Protein AF-A0A0M8MRR7-F1 (afdb_monomer_lite)

Organism: NCBI:txid77020

Radius of gyration: 22.37 Å; chains: 1; bounding box: 56×45×66 Å

Secondary structure (DSSP, 8-state):
-HHHHHHHHHHHHHHHHHHHT--S---SS--GGG--PPPPP---HHHHH-SSPPPPPPTTS--TTHHHHHHHHHHHHHHHHHHHHHHHHHHHT-S--PPPHHHHHHHHHHHHHHHHH-GGGTSPPSSGGGHHHHHHHHHHHHHHHHHHHHHHHGGGTTSHHHHHHHHHHHHHHHHHHHHHHTT-SGGGG-HHHHHHHHHHHHHHHHHHHHS---HHHHHHHHHHHHHHHHHHHHHHHHS---THHHHHHHHHHHHHHHHHHHHHSTT-TTSSTT-S---

pLDDT: mean 84.92, std 13.53, range [32.66, 96.69]

Foldseek 3Di:
DLVLLVVQLVVLVVLLVVLLPPPDDDPDDQDCVVDDRDHRAADAPVLSVDPVRDHGDDLLDDHPCLLSVLSSQLSVLSSVVRVVQHVVCVVVVHRDDQDDPVVLVVSLVSLVVSVVPRNLQPDQDPDPVCRLVSLVSNLCSLLSSLVVNLVNLVVPCVDPVSLVSNLVSLLVLLVSLVVSVVRDPVLLADPVNLVSLLSSLVSLLVCCVVPPDPPVVVVVSVVSSVSSLVSNVVSVVVYVDDCPSSVVSVVSVVVSVVVVVVVPDPPPVPDPVPDDDDD

Sequence (279 aa):
MIRRELAKRIWWALILYEWRDITTTIPSVALLDYFNTPMPGNYNDADLLSVPFPAPHPRDVVTDMSYMLSFIDLTLVYREQAEIIYRLEVKTGKNSVTLPPETIDLLDTKYRTVLENAPILSHSPVRPDLEEIVEVERWAFQVGAFNKMFQLHRNSLSNQNSRRLCVQMARKTLSLQKSIREKSDLPDLLIMSVLQTFMSTVVLCLNLLYLPPPAYERSVMRSEILDGLQAMYDASRKSNIDPRGIRIVEVLLEEEQAQWDLISQPGNGQHLQGKGLSS

Structure (mmCIF, N/CA/C/O backbone):
data_AF-A0A0M8MRR7-F1
#
_entry.id   AF-A0A0M8MRR7-F1
#
loop_
_atom_site.group_PDB
_atom_site.id
_atom_site.type_symbol
_atom_site.label_atom_id
_atom_site.label_alt_id
_atom_site.label_comp_id
_atom_site.label_asym_id
_atom_site.label_entity_id
_atom_site.label_seq_id
_atom_site.pdbx_PDB_ins_code
_atom_site.Cartn_x
_atom_site.Cartn_y
_atom_site.Cartn_z
_atom_site.occupancy
_atom_site.B_iso_or_equiv
_atom_site.auth_seq_id
_atom_site.auth_comp_id
_atom_site.auth_asym_id
_atom_site.auth_atom_id
_atom_site.pdbx_PDB_model_num
ATOM 1 N N . MET A 1 1 ? 23.703 0.414 -25.726 1.00 79.12 1 MET A N 1
ATOM 2 C CA . MET A 1 1 ? 22.385 0.881 -25.240 1.00 79.12 1 MET A CA 1
ATOM 3 C C . MET A 1 1 ? 21.905 0.074 -24.038 1.00 79.12 1 MET A C 1
ATOM 5 O O . MET A 1 1 ? 21.623 0.689 -23.022 1.00 79.12 1 MET A O 1
ATOM 9 N N . ILE A 1 2 ? 21.970 -1.262 -24.078 1.00 89.31 2 ILE A N 1
ATOM 10 C CA . ILE A 1 2 ? 21.643 -2.171 -22.955 1.00 89.31 2 ILE A CA 1
ATOM 11 C C . ILE A 1 2 ? 22.235 -1.732 -21.608 1.00 89.31 2 ILE A C 1
ATOM 13 O O . ILE A 1 2 ? 21.498 -1.518 -20.654 1.00 89.31 2 ILE A O 1
ATOM 17 N N . ARG A 1 3 ? 23.560 -1.515 -21.535 1.00 90.12 3 ARG A N 1
ATOM 18 C CA . ARG A 1 3 ? 24.233 -1.073 -20.296 1.00 90.12 3 ARG A CA 1
ATOM 19 C C . ARG A 1 3 ? 23.623 0.200 -19.700 1.00 90.12 3 ARG A C 1
ATOM 21 O O . ARG A 1 3 ? 23.573 0.336 -18.486 1.00 90.12 3 ARG A O 1
ATOM 28 N N . ARG A 1 4 ? 23.159 1.123 -20.549 1.00 91.25 4 ARG A N 1
ATOM 29 C CA . ARG A 1 4 ? 22.540 2.378 -20.113 1.00 91.25 4 ARG A CA 1
ATOM 30 C C . ARG A 1 4 ? 21.148 2.132 -19.535 1.00 91.25 4 ARG A C 1
ATOM 32 O O . ARG A 1 4 ? 20.853 2.681 -18.484 1.00 91.25 4 ARG A O 1
ATOM 39 N N . GLU A 1 5 ? 20.319 1.312 -20.180 1.00 93.31 5 GLU A N 1
ATOM 40 C CA . GLU A 1 5 ? 18.999 0.961 -19.633 1.00 93.31 5 GLU A CA 1
ATOM 41 C C . GLU A 1 5 ? 19.115 0.157 -18.335 1.00 93.31 5 GLU A C 1
ATOM 43 O O . GLU A 1 5 ? 18.424 0.471 -17.371 1.00 93.31 5 GLU A O 1
ATOM 48 N N . LEU A 1 6 ? 20.052 -0.792 -18.250 1.00 91.81 6 LEU A N 1
ATOM 49 C CA . LEU A 1 6 ? 20.330 -1.512 -17.004 1.00 91.81 6 LEU A CA 1
ATOM 50 C C . LEU A 1 6 ? 20.769 -0.564 -15.882 1.00 91.81 6 LEU A C 1
ATOM 52 O O . LEU A 1 6 ? 20.257 -0.660 -14.771 1.00 91.81 6 LEU A O 1
ATOM 56 N N . ALA A 1 7 ? 21.655 0.394 -16.174 1.00 93.06 7 ALA A N 1
ATOM 57 C CA . ALA A 1 7 ? 22.073 1.392 -15.193 1.00 93.06 7 ALA A CA 1
ATOM 58 C C . ALA A 1 7 ? 20.892 2.234 -14.679 1.00 93.06 7 ALA A C 1
ATOM 60 O O . ALA A 1 7 ? 20.805 2.478 -13.479 1.00 93.06 7 ALA A O 1
ATOM 61 N N . LYS A 1 8 ? 19.949 2.623 -15.552 1.00 94.12 8 LYS A N 1
ATOM 62 C CA . LYS A 1 8 ? 18.719 3.312 -15.126 1.00 94.12 8 LYS A CA 1
ATOM 63 C C . LYS A 1 8 ? 17.859 2.424 -14.228 1.00 94.12 8 LYS A C 1
ATOM 65 O O . LYS A 1 8 ? 17.414 2.896 -13.190 1.00 94.12 8 LYS A O 1
ATOM 70 N N . ARG A 1 9 ? 17.627 1.158 -14.605 1.00 94.06 9 ARG A N 1
ATOM 71 C CA . ARG A 1 9 ? 16.821 0.212 -13.808 1.00 94.06 9 ARG A CA 1
ATOM 72 C C . ARG A 1 9 ? 17.411 0.023 -12.408 1.00 94.06 9 ARG A C 1
ATOM 74 O O . ARG A 1 9 ? 16.684 0.120 -11.429 1.00 94.06 9 ARG A O 1
ATOM 81 N N . ILE A 1 10 ? 18.729 -0.168 -12.314 1.00 92.38 10 ILE A N 1
ATOM 82 C CA . ILE A 1 10 ? 19.441 -0.300 -11.033 1.00 92.38 10 ILE A CA 1
ATOM 83 C C . ILE A 1 10 ? 19.318 0.985 -10.213 1.00 92.38 10 ILE A C 1
ATOM 85 O O . ILE A 1 10 ? 18.957 0.928 -9.041 1.00 92.38 10 ILE A O 1
ATOM 89 N N . TRP A 1 11 ? 19.577 2.143 -10.827 1.00 91.12 11 TRP A N 1
ATOM 90 C CA . TRP A 1 11 ? 19.469 3.433 -10.149 1.00 91.12 11 TRP A CA 1
ATOM 91 C C . TRP A 1 11 ? 18.074 3.646 -9.561 1.00 91.12 11 TRP A C 1
ATOM 93 O O . TRP A 1 11 ? 17.933 3.923 -8.374 1.00 91.12 11 TRP A O 1
ATOM 103 N N . TRP A 1 12 ? 17.033 3.454 -10.370 1.00 91.25 12 TRP A N 1
ATOM 104 C CA . TRP A 1 12 ? 15.664 3.634 -9.909 1.00 91.25 12 TRP A CA 1
ATOM 105 C C . TRP A 1 12 ? 15.244 2.582 -8.884 1.00 91.25 12 TRP A C 1
ATOM 107 O O . TRP A 1 12 ? 14.519 2.933 -7.965 1.00 91.25 12 TRP A O 1
ATOM 117 N N . ALA A 1 13 ? 15.739 1.344 -8.950 1.00 90.75 13 ALA A N 1
ATOM 118 C CA . ALA A 1 13 ? 15.497 0.353 -7.900 1.00 90.75 13 ALA A CA 1
ATOM 119 C C . ALA A 1 13 ? 16.051 0.794 -6.530 1.00 90.75 13 ALA A C 1
ATOM 121 O O . ALA A 1 13 ? 15.384 0.605 -5.513 1.00 90.75 13 ALA A O 1
ATOM 122 N N . LEU A 1 14 ? 17.227 1.433 -6.499 1.00 87.94 14 LEU A N 1
ATOM 123 C CA . LEU A 1 14 ? 17.792 2.002 -5.268 1.00 87.94 14 LEU A CA 1
ATOM 124 C C . LEU A 1 14 ? 16.937 3.161 -4.743 1.00 87.94 14 LEU A C 1
ATOM 126 O O . LEU A 1 14 ? 16.603 3.190 -3.561 1.00 87.94 14 LEU A O 1
ATOM 130 N N . ILE A 1 15 ? 16.515 4.061 -5.635 1.00 85.06 15 ILE A N 1
ATOM 131 C CA . ILE A 1 15 ? 15.622 5.177 -5.292 1.00 85.06 15 ILE A CA 1
ATOM 132 C C . ILE A 1 15 ? 14.279 4.672 -4.746 1.00 85.06 15 ILE A C 1
ATOM 134 O O . ILE A 1 15 ? 13.786 5.195 -3.751 1.00 85.06 15 ILE A O 1
ATOM 138 N N . LEU A 1 16 ? 13.698 3.633 -5.356 1.00 86.81 16 LEU A N 1
ATOM 139 C CA . LEU A 1 16 ? 12.465 2.995 -4.884 1.00 86.81 16 LEU A CA 1
ATOM 140 C C . LEU A 1 16 ? 12.598 2.483 -3.452 1.00 86.81 16 LEU A C 1
ATOM 142 O O . LEU A 1 16 ? 11.690 2.679 -2.644 1.00 86.81 16 LEU A O 1
ATOM 146 N N . TYR A 1 17 ? 13.706 1.805 -3.158 1.00 83.56 17 TYR A N 1
ATOM 147 C CA . TYR A 1 17 ? 13.972 1.266 -1.831 1.00 83.56 17 TYR A CA 1
ATOM 148 C C . TYR A 1 17 ? 14.095 2.389 -0.801 1.00 83.56 17 TYR A C 1
ATOM 150 O O . TYR A 1 17 ? 13.421 2.369 0.224 1.00 83.56 17 TYR A O 1
ATOM 158 N N . GLU A 1 18 ? 14.886 3.411 -1.110 1.00 80.69 18 GLU A N 1
ATOM 159 C CA . GLU A 1 18 ? 15.132 4.507 -0.185 1.00 80.69 18 GLU A CA 1
ATOM 160 C C . GLU A 1 18 ? 13.897 5.380 0.058 1.00 80.69 18 GLU A C 1
ATOM 162 O O . GLU A 1 18 ? 13.558 5.685 1.200 1.00 80.69 18 GLU A O 1
ATOM 167 N N . TRP A 1 19 ? 13.185 5.771 -1.001 1.00 81.56 19 TRP A N 1
ATOM 168 C CA . TRP A 1 19 ? 12.067 6.709 -0.881 1.00 81.56 19 TRP A CA 1
ATOM 169 C C . TRP A 1 19 ? 10.800 6.085 -0.294 1.00 81.56 19 TRP A C 1
ATOM 171 O O . TRP A 1 19 ? 9.955 6.798 0.254 1.00 81.56 19 TRP A O 1
ATOM 181 N N . ARG A 1 20 ? 10.665 4.756 -0.351 1.00 73.44 20 ARG A N 1
ATOM 182 C CA . ARG A 1 20 ? 9.574 4.023 0.308 1.00 73.44 20 ARG A CA 1
ATOM 183 C C . ARG A 1 20 ? 9.574 4.245 1.822 1.00 73.44 20 ARG A C 1
ATOM 185 O O . ARG A 1 20 ? 8.508 4.508 2.398 1.00 73.44 20 ARG A O 1
ATOM 192 N N . ASP A 1 21 ? 10.758 4.207 2.424 1.00 70.31 21 ASP A N 1
ATOM 193 C CA . ASP A 1 21 ? 10.956 4.201 3.875 1.00 70.31 21 ASP A CA 1
ATOM 194 C C . ASP A 1 21 ? 11.249 5.592 4.457 1.00 70.31 21 ASP A C 1
ATOM 196 O O . ASP A 1 21 ? 11.596 5.721 5.629 1.00 70.31 21 ASP A O 1
ATOM 200 N N . ILE A 1 22 ? 11.054 6.666 3.682 1.00 70.81 22 ILE A N 1
ATOM 201 C CA . ILE A 1 22 ? 11.204 8.025 4.209 1.00 70.81 22 ILE A CA 1
ATOM 202 C C . ILE A 1 22 ? 10.125 8.295 5.271 1.00 70.81 22 ILE A C 1
ATOM 204 O O . ILE A 1 22 ? 8.933 8.400 4.961 1.00 70.81 22 ILE A O 1
ATOM 208 N N . THR A 1 23 ? 10.565 8.444 6.525 1.00 58.78 23 THR A N 1
ATOM 209 C CA . THR A 1 23 ? 9.740 8.792 7.702 1.00 58.78 23 THR A CA 1
ATOM 210 C C . THR A 1 23 ? 10.089 10.150 8.336 1.00 58.78 23 THR A C 1
ATOM 212 O O . THR A 1 23 ? 9.557 10.449 9.395 1.00 58.78 23 THR A O 1
ATOM 215 N N . THR A 1 24 ? 10.928 10.944 7.657 1.00 55.16 24 THR A N 1
ATOM 216 C CA . THR A 1 24 ? 11.492 12.282 7.975 1.00 55.16 24 THR A CA 1
ATOM 217 C C . THR A 1 24 ? 12.744 12.401 8.862 1.00 55.16 24 THR A C 1
ATOM 219 O O . THR A 1 24 ? 13.060 11.568 9.706 1.00 55.16 24 THR A O 1
ATOM 222 N N . THR A 1 25 ? 13.452 13.510 8.584 1.00 52.22 25 THR A N 1
ATOM 223 C CA . THR A 1 25 ? 14.695 14.096 9.131 1.00 52.22 25 THR A CA 1
ATOM 224 C C . THR A 1 25 ? 16.066 13.470 8.825 1.00 52.22 25 THR A C 1
ATOM 226 O O . THR A 1 25 ? 16.866 13.334 9.741 1.00 52.22 25 THR A O 1
ATOM 229 N N . ILE A 1 26 ? 16.425 13.226 7.550 1.00 56.81 26 ILE A N 1
ATOM 230 C CA . ILE A 1 26 ? 17.830 13.370 7.078 1.00 56.81 26 ILE A CA 1
ATOM 231 C C . ILE A 1 26 ? 17.860 13.946 5.638 1.00 56.81 26 ILE A C 1
ATOM 233 O O . ILE A 1 26 ? 17.099 13.485 4.788 1.00 56.81 26 ILE A O 1
ATOM 237 N N . PRO A 1 27 ? 18.743 14.925 5.338 1.00 51.69 27 PRO A N 1
ATOM 238 C CA . PRO A 1 27 ? 18.869 15.611 4.042 1.00 51.69 27 PRO A CA 1
ATOM 239 C C . PRO A 1 27 ? 19.489 14.794 2.890 1.00 51.69 27 PRO A C 1
ATOM 241 O O . PRO A 1 27 ? 19.783 15.369 1.844 1.00 51.69 27 PRO A O 1
ATOM 244 N N . SER A 1 28 ? 19.751 13.492 3.039 1.00 54.22 28 SER A N 1
ATOM 245 C CA . SER A 1 28 ? 20.739 12.847 2.169 1.00 54.22 28 SER A CA 1
ATOM 246 C C . SER A 1 28 ? 20.280 12.452 0.762 1.00 54.22 28 SER A C 1
ATOM 248 O O . SER A 1 28 ? 21.164 12.418 -0.084 1.00 54.22 28 SER A O 1
ATOM 250 N N . VAL A 1 29 ? 19.002 12.178 0.432 1.00 51.94 29 VAL A N 1
ATOM 251 C CA . VAL A 1 29 ? 18.714 11.590 -0.912 1.00 51.94 29 VAL A CA 1
ATOM 252 C C . VAL A 1 29 ? 17.382 11.971 -1.602 1.00 51.94 29 VAL A C 1
ATOM 254 O O . VAL A 1 29 ? 16.928 11.268 -2.497 1.00 51.94 29 VAL A O 1
ATOM 257 N N . ALA A 1 30 ? 16.724 13.096 -1.299 1.00 51.47 30 ALA A N 1
ATOM 258 C CA . ALA A 1 30 ? 15.404 13.379 -1.911 1.00 51.47 30 ALA A CA 1
ATOM 259 C C . ALA A 1 30 ? 15.176 14.804 -2.441 1.00 51.47 30 ALA A C 1
ATOM 261 O O . ALA A 1 30 ? 14.071 15.331 -2.334 1.00 51.47 30 ALA A O 1
ATOM 262 N N . LEU A 1 31 ? 16.174 15.411 -3.086 1.00 57.22 31 LEU A N 1
ATOM 263 C CA . LEU A 1 31 ? 15.913 16.518 -4.012 1.00 57.22 31 LEU A CA 1
ATOM 264 C C . LEU A 1 31 ? 16.292 16.057 -5.421 1.00 57.22 31 LEU A C 1
ATOM 266 O O . LEU A 1 31 ? 17.426 15.645 -5.660 1.00 57.22 31 LEU A O 1
ATOM 270 N N . LEU A 1 32 ? 15.329 16.122 -6.348 1.00 56.09 32 LEU A N 1
ATOM 271 C CA . LEU A 1 32 ? 15.523 15.847 -7.781 1.00 56.09 32 LEU A CA 1
ATOM 272 C C . LEU A 1 32 ? 16.683 16.685 -8.365 1.00 56.09 32 LEU A C 1
ATOM 274 O O . LEU A 1 32 ? 17.275 16.329 -9.377 1.00 56.09 32 LEU A O 1
ATOM 278 N N . ASP A 1 33 ? 17.036 17.769 -7.678 1.00 61.22 33 ASP A N 1
ATOM 279 C CA . ASP A 1 33 ? 18.138 18.668 -8.001 1.00 61.22 33 ASP A CA 1
ATOM 280 C C . ASP A 1 33 ? 19.525 17.999 -7.920 1.00 61.22 33 ASP A C 1
ATOM 282 O O . ASP A 1 33 ? 20.471 18.501 -8.525 1.00 61.22 33 ASP A O 1
ATOM 286 N N . TYR A 1 34 ? 19.670 16.863 -7.221 1.00 65.12 34 TYR A N 1
ATOM 287 C CA . TYR A 1 34 ? 20.960 16.169 -7.069 1.00 65.12 34 TYR A CA 1
ATOM 288 C C . TYR A 1 34 ? 21.186 15.009 -8.043 1.00 65.12 34 TYR A C 1
ATOM 290 O O . TYR A 1 34 ? 22.310 14.512 -8.129 1.00 65.12 34 TYR A O 1
ATOM 298 N N . PHE A 1 35 ? 20.174 14.574 -8.803 1.00 73.50 35 PHE A N 1
ATOM 299 C CA . PHE A 1 35 ? 20.381 13.593 -9.871 1.00 73.50 35 PHE A CA 1
ATOM 300 C C . PHE A 1 35 ? 19.386 13.758 -11.023 1.00 73.50 35 PHE A C 1
ATOM 302 O O . PHE A 1 35 ? 18.186 13.905 -10.834 1.00 73.50 35 PHE A O 1
ATOM 309 N N . ASN A 1 36 ? 19.891 13.665 -12.253 1.00 77.38 36 ASN A N 1
ATOM 310 C CA . ASN A 1 36 ? 19.129 13.861 -13.491 1.00 77.38 36 ASN A CA 1
ATOM 311 C C . ASN A 1 36 ? 18.952 12.562 -14.301 1.00 77.38 36 ASN A C 1
ATOM 313 O O . ASN A 1 36 ? 18.713 12.604 -15.511 1.00 77.38 36 ASN A O 1
ATOM 317 N N . THR A 1 37 ? 19.097 11.400 -13.653 1.00 87.75 37 THR A N 1
ATOM 318 C CA . THR A 1 37 ? 18.929 10.096 -14.302 1.00 87.75 37 THR A CA 1
ATOM 319 C C . THR A 1 37 ? 17.489 9.951 -14.808 1.00 87.75 37 THR A C 1
ATOM 321 O O . THR A 1 37 ? 16.564 9.915 -13.995 1.00 87.75 37 THR A O 1
ATOM 324 N N . PRO A 1 38 ? 17.257 9.834 -16.129 1.00 90.56 38 PRO A N 1
ATOM 325 C CA . PRO A 1 38 ? 15.907 9.676 -16.660 1.00 90.56 38 PRO A CA 1
ATOM 326 C C . PRO A 1 38 ? 15.315 8.325 -16.244 1.00 90.56 38 PRO A C 1
ATOM 328 O O . PRO A 1 38 ? 16.050 7.380 -15.941 1.00 90.56 38 PRO A O 1
ATOM 331 N N . MET A 1 39 ? 13.986 8.217 -16.274 1.00 92.12 39 MET A N 1
ATOM 332 C CA . MET A 1 39 ? 13.299 6.946 -16.034 1.00 92.12 39 MET A CA 1
ATOM 333 C C . MET A 1 39 ? 13.761 5.859 -17.024 1.00 92.12 39 MET A C 1
ATOM 335 O O . MET A 1 39 ? 14.155 6.176 -18.160 1.00 92.12 39 MET A O 1
ATOM 339 N N . PRO A 1 40 ? 13.741 4.578 -16.615 1.00 95.06 40 PRO A N 1
ATOM 340 C CA . PRO A 1 40 ? 13.965 3.468 -17.531 1.00 95.06 40 PRO A CA 1
ATOM 341 C C . PRO A 1 40 ? 12.910 3.473 -18.645 1.00 95.06 40 PRO A C 1
ATOM 343 O O . PRO A 1 40 ? 11.776 3.901 -18.428 1.00 95.06 40 PRO A O 1
ATOM 346 N N . GLY A 1 41 ? 13.263 2.996 -19.838 1.00 94.94 41 GLY A N 1
ATOM 347 C CA . GLY A 1 41 ? 12.264 2.786 -20.888 1.00 94.94 41 GLY A CA 1
ATOM 348 C C . GLY A 1 41 ? 11.356 1.587 -20.594 1.00 94.94 41 GLY A C 1
ATOM 349 O O . GLY A 1 41 ? 11.753 0.653 -19.891 1.00 94.94 41 GLY A O 1
ATOM 350 N N . ASN A 1 42 ? 10.148 1.603 -21.159 1.00 95.06 42 ASN A N 1
ATOM 351 C CA . ASN A 1 42 ? 9.228 0.469 -21.118 1.00 95.06 42 ASN A CA 1
ATOM 352 C C . ASN A 1 42 ? 9.681 -0.582 -22.144 1.00 95.06 42 ASN A C 1
ATOM 354 O O . ASN A 1 42 ? 9.533 -0.380 -23.346 1.00 95.06 42 ASN A O 1
ATOM 358 N N . TYR A 1 43 ? 10.294 -1.664 -21.679 1.00 94.31 43 TYR A N 1
ATOM 359 C CA . TYR A 1 43 ? 10.870 -2.718 -22.513 1.00 94.31 43 TYR A CA 1
ATOM 360 C C . TYR A 1 43 ? 10.601 -4.073 -21.872 1.00 94.31 43 TYR A C 1
ATOM 362 O O . TYR A 1 43 ? 10.744 -4.200 -20.654 1.00 94.31 43 TYR A O 1
ATOM 370 N N . ASN A 1 44 ? 10.345 -5.090 -22.688 1.00 91.25 44 ASN A N 1
ATOM 371 C CA . ASN A 1 44 ? 10.544 -6.472 -22.268 1.00 91.25 44 ASN A CA 1
ATOM 372 C C . ASN A 1 44 ? 12.043 -6.779 -22.199 1.00 91.25 44 ASN A C 1
ATOM 374 O O . ASN A 1 44 ? 12.861 -6.140 -22.868 1.00 91.25 44 ASN A O 1
ATOM 378 N N . ASP A 1 45 ? 12.433 -7.784 -21.423 1.00 88.94 45 ASP A N 1
ATOM 379 C CA . ASP A 1 45 ? 13.845 -8.165 -21.318 1.00 88.94 45 ASP A CA 1
ATOM 380 C C . ASP A 1 45 ? 14.404 -8.661 -22.665 1.00 88.94 45 ASP A C 1
ATOM 382 O 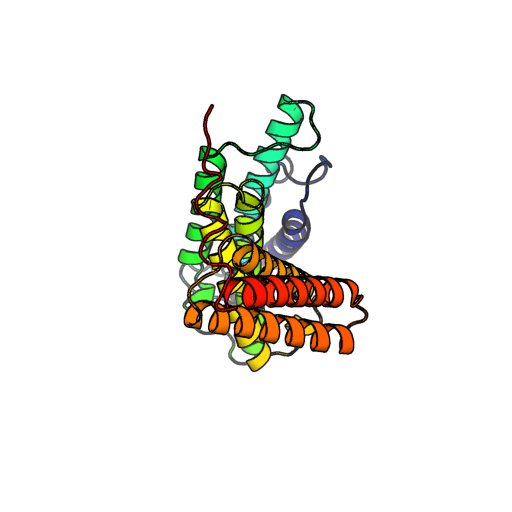O . ASP A 1 45 ? 15.559 -8.390 -22.999 1.00 88.94 45 ASP A O 1
ATOM 386 N N . ALA A 1 46 ? 13.566 -9.295 -23.493 1.00 89.81 46 ALA A N 1
ATOM 387 C CA . ALA A 1 46 ? 13.922 -9.712 -24.851 1.00 89.81 46 ALA A CA 1
ATOM 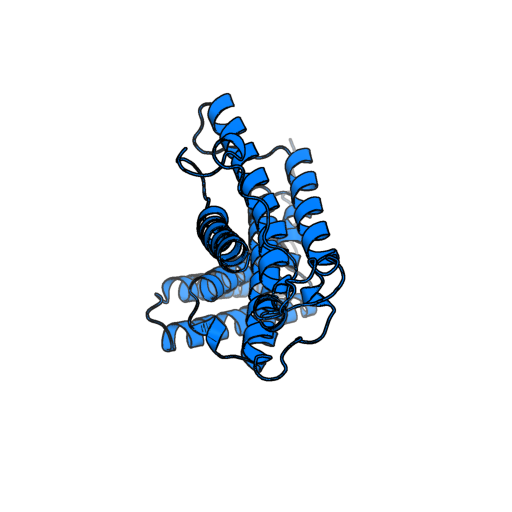388 C C . ALA A 1 46 ? 14.215 -8.526 -25.794 1.00 89.81 46 ALA A C 1
ATOM 390 O O . ALA A 1 46 ? 15.103 -8.615 -26.649 1.00 89.81 46 ALA A O 1
ATOM 391 N N . ASP A 1 47 ? 13.535 -7.388 -25.604 1.00 91.00 47 ASP A N 1
ATOM 392 C CA . ASP A 1 47 ? 13.776 -6.174 -26.395 1.00 91.00 47 ASP A CA 1
ATOM 393 C C . ASP A 1 47 ? 15.199 -5.653 -26.161 1.00 91.00 47 ASP A C 1
ATOM 395 O O . ASP A 1 47 ? 15.842 -5.138 -27.078 1.00 91.00 47 ASP A O 1
ATOM 399 N N . LEU A 1 48 ? 15.736 -5.848 -24.949 1.00 89.31 48 LEU A N 1
ATOM 400 C CA . LEU A 1 48 ? 17.096 -5.435 -24.624 1.00 89.31 48 LEU A CA 1
ATOM 401 C C . LEU A 1 48 ? 18.148 -6.218 -25.412 1.00 89.31 48 LEU A C 1
ATOM 403 O O . LEU A 1 48 ? 19.212 -5.674 -25.683 1.00 89.31 48 LEU A O 1
ATOM 407 N N . LEU A 1 49 ? 17.876 -7.467 -25.787 1.00 89.50 49 LEU A N 1
ATOM 408 C CA . LEU A 1 49 ? 18.821 -8.318 -26.518 1.00 89.50 49 LEU A CA 1
ATOM 409 C C . LEU A 1 49 ? 18.762 -8.110 -28.040 1.00 89.50 49 LEU A C 1
ATOM 411 O O . LEU A 1 49 ? 19.607 -8.635 -28.766 1.00 89.50 49 LEU A O 1
ATOM 415 N N . SER A 1 50 ? 17.787 -7.341 -28.522 1.00 89.06 50 SER A N 1
ATOM 416 C CA . SER A 1 50 ? 17.526 -7.158 -29.948 1.00 89.06 50 SER A CA 1
ATOM 417 C C . SER A 1 50 ? 18.521 -6.200 -30.614 1.00 89.06 50 SER A C 1
ATOM 419 O O . SER A 1 50 ? 18.951 -5.197 -30.035 1.00 89.06 50 SER A O 1
ATOM 421 N N . VAL A 1 51 ? 18.881 -6.508 -31.866 1.00 86.00 51 VAL A N 1
ATOM 422 C CA . VAL A 1 51 ? 19.739 -5.671 -32.718 1.00 86.00 51 VAL A CA 1
ATOM 423 C C . VAL A 1 51 ? 19.052 -5.482 -34.079 1.00 86.00 51 VAL A C 1
ATOM 425 O O . VAL A 1 51 ? 18.846 -6.474 -34.777 1.00 86.00 51 VAL A O 1
ATOM 428 N N . PRO A 1 52 ? 18.718 -4.242 -34.493 1.00 86.69 52 PRO A N 1
ATOM 429 C CA . PRO A 1 52 ? 18.970 -2.977 -33.796 1.00 86.69 52 PRO A CA 1
ATOM 430 C C . PRO A 1 52 ? 18.150 -2.832 -32.503 1.00 86.69 52 PRO A C 1
ATOM 432 O O . PRO A 1 52 ? 17.097 -3.441 -32.351 1.00 86.69 52 PRO A O 1
ATOM 435 N N . PHE A 1 53 ? 18.654 -2.017 -31.572 1.00 88.38 53 PHE A N 1
ATOM 436 C CA . PHE A 1 53 ? 17.987 -1.767 -30.293 1.00 88.38 53 PHE A CA 1
ATOM 437 C C . PHE A 1 53 ? 16.687 -0.972 -30.529 1.00 88.38 53 PHE A C 1
ATOM 439 O O . PHE A 1 53 ? 16.769 0.126 -31.095 1.00 88.38 53 PHE A O 1
ATOM 446 N N . PRO A 1 54 ? 15.512 -1.498 -30.138 1.00 91.81 54 PRO A N 1
ATOM 447 C CA . PRO A 1 54 ? 14.233 -0.864 -30.432 1.00 91.81 54 PRO A CA 1
ATOM 448 C C . PRO A 1 54 ? 14.003 0.389 -29.577 1.00 91.81 54 PRO A C 1
ATOM 450 O O . PRO A 1 54 ? 14.664 0.614 -28.562 1.00 91.81 54 PRO A O 1
ATOM 453 N N . ALA A 1 55 ? 13.043 1.216 -29.992 1.00 93.00 55 ALA A N 1
ATOM 454 C CA . ALA A 1 55 ? 12.516 2.280 -29.142 1.00 93.00 55 ALA A CA 1
ATOM 455 C C . ALA A 1 55 ? 11.681 1.684 -27.987 1.00 93.00 55 ALA A C 1
ATOM 457 O O . ALA A 1 55 ? 11.155 0.579 -28.141 1.00 93.00 55 ALA A O 1
ATOM 458 N N . PRO A 1 56 ? 11.533 2.387 -26.846 1.00 94.56 56 PRO A N 1
ATOM 459 C CA . PRO A 1 56 ? 10.678 1.917 -25.763 1.00 94.56 56 PRO A CA 1
ATOM 460 C C . PRO A 1 56 ? 9.220 1.834 -26.206 1.00 94.56 56 PRO A C 1
ATOM 462 O O . PRO A 1 56 ? 8.749 2.682 -26.968 1.00 94.56 56 PRO A O 1
ATOM 465 N N . HIS A 1 57 ? 8.498 0.858 -25.664 1.00 94.12 57 HIS A N 1
ATOM 466 C CA . HIS A 1 57 ? 7.055 0.752 -25.840 1.00 94.12 57 HIS A CA 1
ATOM 467 C C . HIS A 1 57 ? 6.331 1.944 -25.187 1.00 94.12 57 HIS A C 1
ATOM 469 O O . HIS A 1 57 ? 6.827 2.528 -24.214 1.00 94.12 57 HIS A O 1
ATOM 475 N N . PRO A 1 58 ? 5.135 2.307 -25.675 1.00 92.12 58 PRO A N 1
ATOM 476 C CA . PRO A 1 58 ? 4.239 3.234 -24.986 1.00 92.12 58 PRO A CA 1
ATOM 477 C C . PRO A 1 58 ? 3.922 2.787 -23.547 1.00 92.12 58 PRO A C 1
ATOM 479 O O . PRO A 1 58 ? 3.981 1.600 -23.238 1.00 92.12 58 PRO A O 1
ATOM 482 N N . ARG A 1 59 ? 3.609 3.724 -22.638 1.00 88.38 59 ARG A N 1
ATOM 483 C CA . ARG A 1 59 ? 3.401 3.436 -21.196 1.00 88.38 59 ARG A CA 1
ATOM 484 C C . ARG A 1 59 ? 2.130 2.635 -20.899 1.00 88.38 59 ARG A C 1
ATOM 486 O O . ARG A 1 59 ? 2.064 2.002 -19.851 1.00 88.38 59 ARG A O 1
ATOM 493 N N . ASP A 1 60 ? 1.157 2.688 -21.799 1.00 86.19 60 ASP A N 1
ATOM 494 C CA . ASP A 1 60 ? -0.102 1.943 -21.780 1.00 86.19 60 ASP A CA 1
ATOM 495 C C . ASP A 1 60 ? 0.061 0.479 -22.217 1.00 86.19 60 ASP A C 1
ATOM 497 O O . ASP A 1 60 ? -0.786 -0.351 -21.896 1.00 86.19 60 ASP A O 1
ATOM 501 N N . VAL A 1 61 ? 1.168 0.133 -22.880 1.00 89.12 61 VAL A N 1
ATOM 502 C CA . VAL A 1 61 ? 1.495 -1.255 -23.224 1.00 89.12 61 VAL A CA 1
ATOM 503 C C . VAL A 1 61 ? 2.179 -1.933 -22.040 1.00 89.12 61 VAL A C 1
ATOM 505 O O . VAL A 1 61 ? 3.191 -1.450 -21.522 1.00 89.12 61 VAL A O 1
ATOM 508 N N . VAL A 1 62 ? 1.647 -3.082 -21.621 1.00 89.06 62 VAL A N 1
ATOM 509 C CA . VAL A 1 62 ? 2.226 -3.853 -20.516 1.00 89.06 62 VAL A CA 1
ATOM 510 C C . VAL A 1 62 ? 3.439 -4.652 -20.991 1.00 89.06 62 VAL A C 1
ATOM 512 O O . VAL A 1 62 ? 3.361 -5.407 -21.956 1.00 89.06 62 VAL A O 1
ATOM 515 N N . THR A 1 63 ? 4.565 -4.466 -20.304 1.00 91.75 63 THR A N 1
ATOM 516 C CA . THR A 1 63 ? 5.845 -5.153 -20.523 1.00 91.75 63 THR A CA 1
ATOM 517 C C . THR A 1 63 ? 6.427 -5.619 -19.186 1.00 91.75 63 THR A C 1
ATOM 519 O O . THR A 1 63 ? 5.917 -5.248 -18.124 1.00 91.75 63 THR A O 1
ATOM 522 N N . ASP A 1 64 ? 7.541 -6.356 -19.219 1.00 88.69 64 ASP A N 1
ATOM 523 C CA . ASP A 1 64 ? 8.309 -6.712 -18.011 1.00 88.69 64 ASP A CA 1
ATOM 524 C C . ASP A 1 64 ? 8.641 -5.483 -17.131 1.00 88.69 64 ASP A C 1
ATOM 526 O O . ASP A 1 64 ? 8.700 -5.571 -15.905 1.00 88.69 64 ASP A O 1
ATOM 530 N N . MET A 1 65 ? 8.812 -4.300 -17.736 1.00 91.31 65 MET A N 1
ATOM 531 C CA . MET A 1 65 ? 9.123 -3.059 -17.020 1.00 91.31 65 MET A CA 1
ATOM 532 C C . MET A 1 65 ? 7.918 -2.331 -16.426 1.00 91.31 65 MET A C 1
ATOM 534 O O . MET A 1 65 ? 8.107 -1.433 -15.600 1.00 91.31 65 MET A O 1
ATOM 538 N N . SER A 1 66 ? 6.688 -2.685 -16.802 1.00 91.56 66 SER A N 1
ATOM 539 C CA . SER A 1 66 ? 5.487 -1.969 -16.355 1.00 91.56 66 SER A CA 1
ATOM 540 C C . SER A 1 66 ? 5.313 -1.993 -14.835 1.00 91.56 66 SER A C 1
ATOM 542 O O . SER A 1 66 ? 4.839 -1.006 -14.267 1.00 91.56 66 SER A O 1
ATOM 544 N N . TYR A 1 67 ? 5.761 -3.061 -14.170 1.00 89.19 67 TYR A N 1
ATOM 545 C CA . TYR A 1 67 ? 5.777 -3.199 -12.710 1.00 89.19 67 TYR A CA 1
ATOM 546 C C . TYR A 1 67 ? 6.682 -2.166 -12.053 1.00 89.19 67 TYR A C 1
ATOM 548 O O . TYR A 1 67 ? 6.197 -1.301 -11.320 1.00 89.19 67 TYR A O 1
ATOM 556 N N . MET A 1 68 ? 7.972 -2.170 -12.395 1.00 91.31 68 MET A N 1
ATOM 557 C CA . MET A 1 68 ? 8.923 -1.182 -11.882 1.00 91.31 68 MET A CA 1
ATOM 558 C C . MET A 1 68 ? 8.468 0.247 -12.189 1.00 91.31 68 MET A C 1
ATOM 560 O O . MET A 1 68 ? 8.535 1.107 -11.315 1.00 91.31 68 MET A O 1
ATOM 564 N N . LEU A 1 69 ? 7.974 0.511 -13.401 1.00 94.19 69 LEU A N 1
ATOM 565 C CA . LEU A 1 69 ? 7.525 1.849 -13.772 1.00 94.19 69 LEU A CA 1
ATOM 566 C C . LEU A 1 69 ? 6.307 2.311 -12.959 1.00 94.19 69 LEU A C 1
ATOM 568 O O . LEU A 1 69 ? 6.271 3.469 -12.555 1.00 94.19 69 LEU A O 1
ATOM 572 N N . SER A 1 70 ? 5.359 1.418 -12.659 1.00 93.69 70 SER A N 1
ATOM 573 C CA . SER A 1 70 ? 4.221 1.741 -11.782 1.00 93.69 70 SER A CA 1
ATOM 574 C C . SER A 1 70 ? 4.701 2.067 -10.364 1.00 93.69 70 SER A C 1
ATOM 576 O O . SER A 1 70 ? 4.288 3.065 -9.773 1.00 93.69 70 SER A O 1
ATOM 578 N N . PHE A 1 71 ? 5.645 1.286 -9.826 1.00 93.19 71 PHE A N 1
ATOM 579 C CA . PHE A 1 71 ? 6.270 1.592 -8.536 1.00 93.19 71 PHE A CA 1
ATOM 580 C C . PHE A 1 71 ? 7.026 2.927 -8.542 1.00 93.19 71 PHE A C 1
ATOM 582 O O . PHE A 1 71 ? 7.033 3.611 -7.514 1.00 93.19 71 PHE A O 1
ATOM 589 N N . ILE A 1 72 ? 7.637 3.317 -9.668 1.00 93.38 72 ILE A N 1
ATOM 590 C CA . ILE A 1 72 ? 8.285 4.628 -9.807 1.00 93.38 72 ILE A CA 1
ATOM 591 C C . ILE A 1 72 ? 7.241 5.738 -9.715 1.00 93.38 72 ILE A C 1
ATOM 593 O O . ILE A 1 72 ? 7.445 6.662 -8.931 1.00 93.38 72 ILE A O 1
ATOM 597 N N . ASP A 1 73 ? 6.110 5.629 -10.418 1.00 94.06 73 ASP A N 1
ATOM 598 C CA . ASP A 1 73 ? 5.038 6.633 -10.344 1.00 94.06 73 ASP A CA 1
ATOM 599 C C . ASP A 1 73 ? 4.550 6.827 -8.900 1.00 94.06 73 ASP A C 1
ATOM 601 O O . ASP A 1 73 ? 4.439 7.954 -8.416 1.00 94.06 73 ASP A O 1
ATOM 605 N N . LEU A 1 74 ? 4.339 5.728 -8.169 1.00 93.31 74 LEU A N 1
ATOM 606 C CA . LEU A 1 74 ? 3.947 5.771 -6.758 1.00 93.31 74 LEU A CA 1
ATOM 607 C C . LEU A 1 74 ? 5.024 6.411 -5.871 1.00 93.31 74 LEU A C 1
ATOM 609 O O . LEU A 1 74 ? 4.732 7.219 -4.990 1.00 93.31 74 LEU A O 1
ATOM 613 N N . THR A 1 75 ? 6.284 6.086 -6.131 1.00 90.00 75 THR A N 1
ATOM 614 C CA . THR A 1 75 ? 7.427 6.599 -5.369 1.00 90.00 75 THR A CA 1
ATOM 615 C C . THR A 1 75 ? 7.682 8.084 -5.610 1.00 90.00 75 THR A C 1
ATOM 617 O O . THR A 1 75 ? 8.124 8.791 -4.703 1.00 90.00 75 THR A O 1
ATOM 620 N N . LEU A 1 76 ? 7.340 8.606 -6.788 1.00 90.06 76 LEU A N 1
ATOM 621 C CA . LEU A 1 76 ? 7.361 10.047 -7.033 1.00 90.06 76 LEU A CA 1
ATOM 622 C C . LEU A 1 76 ? 6.376 10.791 -6.115 1.00 90.06 76 LEU A C 1
ATOM 624 O O . LEU A 1 76 ? 6.714 11.869 -5.625 1.00 90.06 76 LEU A O 1
ATOM 628 N N . VAL A 1 77 ? 5.218 10.197 -5.802 1.00 92.38 77 VAL A N 1
ATOM 629 C CA . VAL A 1 77 ? 4.278 10.758 -4.813 1.00 92.38 77 VAL A CA 1
ATOM 630 C C . VAL A 1 77 ? 4.846 10.664 -3.391 1.00 92.38 77 VAL A C 1
ATOM 632 O O . VAL A 1 77 ? 4.734 11.626 -2.631 1.00 92.38 77 VAL A O 1
ATOM 635 N N . TYR A 1 78 ? 5.523 9.561 -3.038 1.00 88.44 78 TYR A N 1
ATOM 636 C CA . TYR A 1 78 ? 6.204 9.423 -1.736 1.00 88.44 78 TYR A CA 1
ATOM 637 C C . TYR A 1 78 ? 7.226 10.539 -1.518 1.00 88.44 78 TYR A C 1
ATOM 639 O O . TYR A 1 78 ? 7.261 11.159 -0.452 1.00 88.44 78 TYR A O 1
ATOM 647 N N . ARG A 1 79 ? 8.025 10.820 -2.553 1.00 86.62 79 ARG A N 1
ATOM 648 C CA . ARG A 1 79 ? 9.014 11.898 -2.549 1.00 86.62 79 ARG A CA 1
ATOM 649 C C . ARG A 1 79 ? 8.362 13.255 -2.340 1.00 86.62 79 ARG A C 1
ATOM 651 O O . ARG A 1 79 ? 8.813 14.019 -1.496 1.00 86.62 79 ARG A O 1
ATOM 658 N N . GLU A 1 80 ? 7.315 13.558 -3.104 1.00 88.31 80 GLU A N 1
ATOM 659 C CA . GLU A 1 80 ? 6.619 14.839 -3.002 1.00 88.31 80 GLU A CA 1
ATOM 660 C C . GLU A 1 80 ? 6.036 15.048 -1.599 1.00 88.31 80 GLU A C 1
ATOM 662 O O . GLU A 1 80 ? 6.218 16.111 -1.006 1.00 88.31 80 GLU A O 1
ATOM 667 N N . GLN A 1 81 ? 5.404 14.019 -1.029 1.00 88.12 81 GLN A N 1
ATOM 668 C CA . GLN A 1 81 ? 4.923 14.061 0.348 1.00 88.12 81 GLN A CA 1
ATOM 669 C C . GLN A 1 81 ? 6.064 14.358 1.332 1.00 88.12 81 GLN A C 1
ATOM 671 O O . GLN A 1 81 ? 5.926 15.240 2.179 1.00 88.12 81 GLN A O 1
ATOM 676 N N . ALA A 1 82 ? 7.188 13.644 1.226 1.00 84.56 82 ALA A N 1
ATOM 677 C CA . ALA A 1 82 ? 8.343 13.855 2.094 1.00 84.56 82 ALA A CA 1
ATOM 678 C C . ALA A 1 82 ? 8.925 15.270 1.960 1.00 84.56 82 ALA A C 1
ATOM 680 O O . ALA A 1 82 ? 9.256 15.900 2.962 1.00 84.56 82 ALA A O 1
ATOM 681 N N . GLU A 1 83 ? 9.003 15.791 0.736 1.00 84.56 83 GLU A N 1
ATOM 682 C CA . GLU A 1 83 ? 9.486 17.138 0.448 1.00 84.56 83 GLU A CA 1
ATOM 683 C C . GLU A 1 83 ? 8.584 18.212 1.076 1.00 84.56 83 GLU A C 1
ATOM 685 O O . GLU A 1 83 ? 9.080 19.169 1.675 1.00 84.56 83 GLU A O 1
ATOM 690 N N . ILE A 1 84 ? 7.261 18.043 0.996 1.00 87.19 84 ILE A N 1
ATOM 691 C CA . ILE A 1 84 ? 6.298 18.945 1.639 1.00 87.19 84 ILE A CA 1
ATOM 692 C C . ILE A 1 84 ? 6.472 18.927 3.160 1.00 87.19 84 ILE A C 1
ATOM 694 O O . ILE A 1 84 ? 6.550 19.994 3.774 1.00 87.19 84 ILE A O 1
ATOM 698 N N . ILE A 1 85 ? 6.557 17.736 3.765 1.00 85.25 85 ILE A N 1
ATOM 699 C CA . ILE A 1 85 ? 6.745 17.595 5.215 1.00 85.25 85 ILE A CA 1
ATOM 700 C C . ILE A 1 85 ? 8.058 18.264 5.633 1.00 85.25 85 ILE A C 1
ATOM 702 O O . ILE A 1 85 ? 8.037 19.113 6.518 1.00 85.25 85 ILE A O 1
ATOM 706 N N . TYR A 1 86 ? 9.164 17.987 4.939 1.00 83.69 86 TYR A N 1
ATOM 707 C CA . TYR A 1 86 ? 10.464 18.599 5.222 1.00 83.69 86 TYR A CA 1
ATOM 708 C C . TYR A 1 86 ? 10.423 20.132 5.147 1.00 83.69 86 TYR A C 1
ATOM 710 O O . TYR A 1 86 ? 10.879 20.821 6.059 1.00 83.69 86 TYR A O 1
ATOM 718 N N . ARG A 1 87 ? 9.829 20.703 4.089 1.00 84.75 87 ARG A N 1
ATOM 719 C CA . ARG A 1 87 ? 9.691 22.166 3.952 1.00 84.75 87 ARG A CA 1
ATOM 720 C C . ARG A 1 87 ? 8.882 22.772 5.102 1.00 84.75 87 ARG A C 1
ATOM 722 O O . ARG A 1 87 ? 9.195 23.871 5.562 1.00 84.75 87 ARG A O 1
ATOM 729 N N . LEU A 1 88 ? 7.850 22.072 5.572 1.00 85.94 88 LEU A N 1
ATOM 730 C CA . LEU A 1 88 ? 7.054 22.490 6.724 1.00 85.94 88 LEU A CA 1
ATOM 731 C C . LEU A 1 88 ? 7.835 22.360 8.041 1.00 85.94 88 LEU A C 1
ATOM 733 O O . LEU A 1 88 ? 7.765 23.274 8.863 1.00 85.94 88 LEU A O 1
ATOM 737 N N . GLU A 1 89 ? 8.594 21.282 8.243 1.00 85.38 89 GLU A N 1
ATOM 738 C CA . GLU A 1 89 ? 9.466 21.089 9.412 1.00 85.38 89 GLU A CA 1
ATOM 739 C C . GLU A 1 89 ? 10.496 22.223 9.505 1.00 85.38 89 GLU A C 1
ATOM 741 O O . GLU A 1 89 ? 10.582 22.893 10.534 1.00 85.38 89 GLU A O 1
ATOM 746 N N . VAL A 1 90 ? 11.181 22.537 8.396 1.00 84.88 90 VAL A N 1
ATOM 747 C CA . VAL A 1 90 ? 12.138 23.655 8.305 1.00 84.88 90 VAL A CA 1
ATOM 748 C C . VAL A 1 90 ? 11.464 24.998 8.593 1.00 84.88 90 VAL A C 1
ATOM 750 O O . VAL A 1 90 ? 11.988 25.798 9.364 1.00 84.88 90 VAL A O 1
ATOM 753 N N . LYS A 1 91 ? 10.287 25.256 8.011 1.00 86.81 91 LYS A N 1
ATOM 754 C CA . LYS A 1 91 ? 9.562 26.522 8.207 1.00 86.81 91 LYS A CA 1
ATOM 755 C C . LYS A 1 91 ? 9.064 26.702 9.644 1.00 86.81 91 LYS A C 1
ATOM 757 O O . LYS A 1 91 ? 9.009 27.826 10.133 1.00 86.81 91 LYS A O 1
ATOM 762 N N . THR A 1 92 ? 8.644 25.621 10.298 1.00 86.12 92 THR A N 1
ATOM 763 C CA . THR A 1 92 ? 8.068 25.663 11.653 1.00 86.12 92 THR A CA 1
ATOM 764 C C . THR A 1 92 ? 9.102 25.466 12.760 1.00 86.12 92 THR A C 1
ATOM 766 O O . THR A 1 92 ? 8.800 25.766 13.914 1.00 86.12 92 THR A O 1
ATOM 769 N N . GLY A 1 93 ? 10.294 24.959 12.429 1.00 83.00 93 GLY A N 1
ATOM 770 C CA . GLY A 1 93 ? 11.321 24.569 13.394 1.00 83.00 93 GLY A CA 1
ATOM 771 C C . GLY A 1 93 ? 10.922 23.370 14.261 1.00 83.00 93 GLY A C 1
ATOM 772 O O . GLY A 1 93 ? 11.463 23.205 15.353 1.00 83.00 93 GLY A O 1
ATOM 773 N N . LYS A 1 94 ? 9.940 22.566 13.828 1.00 79.88 94 LYS A N 1
ATOM 774 C CA . LYS A 1 94 ? 9.425 21.407 14.571 1.00 79.88 94 LYS A CA 1
ATOM 775 C C . LYS A 1 94 ? 9.739 20.119 13.823 1.00 79.88 94 LYS A C 1
ATOM 777 O O . LYS A 1 94 ? 9.489 20.034 12.630 1.00 79.88 94 LYS A O 1
ATOM 782 N N . ASN A 1 95 ? 10.140 19.087 14.562 1.00 71.69 95 ASN A N 1
ATOM 783 C CA . ASN A 1 95 ? 10.386 17.735 14.032 1.00 71.69 95 ASN A CA 1
ATOM 784 C C . ASN A 1 95 ? 9.095 16.951 13.721 1.00 71.69 95 ASN A C 1
ATOM 786 O O . ASN A 1 95 ? 9.143 15.766 13.421 1.00 71.69 95 ASN A O 1
ATOM 790 N N . SER A 1 96 ? 7.925 17.569 13.895 1.00 74.44 96 SER A N 1
ATOM 791 C CA . SER A 1 96 ? 6.632 16.967 13.586 1.00 74.44 96 SER A CA 1
ATOM 792 C C . SER A 1 96 ? 5.669 18.065 13.176 1.00 74.44 96 SER A C 1
ATOM 794 O O . SER A 1 96 ? 5.416 19.007 13.936 1.00 74.44 96 SER A O 1
ATOM 796 N N . VAL A 1 97 ? 5.108 17.918 11.981 1.00 81.38 97 VAL A N 1
ATOM 797 C CA . VAL A 1 97 ? 4.186 18.880 11.383 1.00 81.38 97 VAL A CA 1
ATOM 798 C C . VAL A 1 97 ? 2.887 18.199 10.985 1.00 81.38 97 VAL A C 1
ATOM 800 O O . VAL A 1 97 ? 2.871 17.104 10.426 1.00 81.38 97 VAL A O 1
ATOM 803 N N . THR A 1 98 ? 1.777 18.866 11.280 1.00 83.75 98 THR A N 1
ATOM 804 C CA . THR A 1 98 ? 0.465 18.465 10.775 1.00 83.75 98 THR A CA 1
ATOM 805 C C . THR A 1 98 ? 0.289 19.061 9.388 1.00 83.75 98 THR A C 1
ATOM 807 O O . THR A 1 98 ? 0.451 20.270 9.209 1.00 83.75 98 THR A O 1
ATOM 810 N N . LEU A 1 99 ? -0.036 18.218 8.409 1.00 87.88 99 LEU A N 1
ATOM 811 C CA . LEU A 1 99 ? -0.309 18.674 7.052 1.00 87.88 99 LEU A CA 1
ATOM 812 C C . LEU A 1 99 ? -1.616 19.485 7.010 1.00 87.88 99 LEU A C 1
ATOM 814 O O . LEU A 1 99 ? -2.593 19.092 7.653 1.00 87.88 99 LEU A O 1
ATOM 818 N N . PRO A 1 100 ? -1.664 20.593 6.249 1.00 89.44 100 PRO A N 1
ATOM 819 C CA . PRO A 1 100 ? -2.914 21.293 5.981 1.00 89.44 100 PRO A CA 1
ATOM 820 C C . PRO A 1 100 ? -3.933 20.370 5.286 1.00 89.44 100 PRO A C 1
ATOM 822 O O . PRO A 1 100 ? -3.521 19.555 4.455 1.00 89.44 100 PRO A O 1
ATOM 825 N N . PRO A 1 101 ? -5.247 20.521 5.540 1.00 88.56 101 PRO A N 1
ATOM 826 C CA . PRO A 1 101 ? -6.280 19.699 4.900 1.00 88.56 101 PRO A CA 1
ATOM 827 C C . PRO A 1 101 ? -6.199 19.689 3.366 1.00 88.56 101 PRO A C 1
ATOM 829 O O . PRO A 1 101 ? -6.222 18.627 2.760 1.00 88.56 101 PRO A O 1
ATOM 832 N N . GLU A 1 102 ? -5.972 20.848 2.740 1.00 91.12 102 GLU A N 1
ATOM 833 C CA . GLU A 1 102 ? -5.828 20.965 1.278 1.00 91.12 102 GLU A CA 1
ATOM 834 C C . GLU A 1 102 ? -4.655 20.135 0.730 1.00 91.12 102 GLU A C 1
ATOM 836 O O . GLU A 1 102 ? -4.722 19.564 -0.356 1.00 91.12 102 GLU A O 1
ATOM 841 N N . THR A 1 103 ? -3.565 20.043 1.496 1.00 92.19 103 THR A N 1
ATOM 842 C CA . THR A 1 103 ? -2.396 19.230 1.140 1.00 92.19 103 THR A CA 1
ATOM 843 C C . THR A 1 103 ? -2.689 17.741 1.289 1.00 92.19 103 THR A C 1
ATOM 845 O O . THR A 1 103 ? -2.241 16.947 0.462 1.00 92.19 103 THR A O 1
ATOM 848 N N . ILE A 1 104 ? -3.442 17.361 2.326 1.00 91.81 104 ILE A N 1
ATOM 849 C CA . ILE A 1 104 ? -3.897 15.982 2.521 1.00 91.81 104 ILE A CA 1
ATOM 850 C C . ILE A 1 104 ? -4.754 15.553 1.328 1.00 91.81 104 ILE A C 1
ATOM 852 O O . ILE A 1 104 ? -4.442 14.535 0.719 1.00 91.81 104 ILE A O 1
ATOM 856 N N . ASP A 1 105 ? -5.752 16.351 0.944 1.00 91.38 105 ASP A N 1
ATOM 857 C CA . ASP A 1 105 ? -6.655 16.039 -0.172 1.00 91.38 105 ASP A CA 1
ATOM 858 C C . ASP A 1 105 ? -5.914 15.960 -1.518 1.00 91.38 105 ASP A C 1
ATOM 860 O O . ASP A 1 105 ? -6.178 15.070 -2.335 1.00 91.38 105 ASP A O 1
ATOM 864 N N . LEU A 1 106 ? -4.935 16.845 -1.739 1.00 94.75 106 LEU A N 1
ATOM 865 C CA . LEU A 1 106 ? -4.073 16.812 -2.921 1.00 94.75 106 LEU A CA 1
ATOM 866 C C . LEU A 1 106 ? -3.264 15.508 -3.001 1.00 94.75 106 LEU A C 1
ATOM 868 O O . LEU A 1 106 ? -3.258 14.850 -4.043 1.00 94.75 106 LEU A O 1
ATOM 872 N N . LEU A 1 107 ? -2.572 15.133 -1.922 1.00 94.44 107 LEU A N 1
ATOM 873 C CA . LEU A 1 107 ? -1.749 13.919 -1.883 1.00 94.44 107 LEU A CA 1
ATOM 874 C C . LEU A 1 107 ? -2.607 12.653 -1.981 1.00 94.44 107 LEU A C 1
ATOM 876 O O . LEU A 1 107 ? -2.259 11.722 -2.701 1.00 94.44 107 LEU A O 1
ATOM 880 N N . ASP A 1 108 ? -3.748 12.638 -1.300 1.00 93.75 108 ASP A N 1
ATOM 881 C CA . ASP A 1 108 ? -4.731 11.558 -1.339 1.00 93.75 108 ASP A CA 1
ATOM 882 C C . ASP A 1 108 ? -5.272 11.351 -2.765 1.00 93.75 108 ASP A C 1
ATOM 884 O O . ASP A 1 108 ? -5.311 10.221 -3.257 1.00 93.75 108 ASP A O 1
ATOM 888 N N . THR A 1 109 ? -5.569 12.440 -3.483 1.00 95.56 109 THR A N 1
ATOM 889 C CA . THR A 1 109 ? -5.933 12.393 -4.908 1.00 95.56 109 THR A CA 1
ATOM 890 C C . THR A 1 109 ? -4.801 11.812 -5.750 1.00 95.56 109 THR A C 1
ATOM 892 O O . THR A 1 109 ? -5.040 10.897 -6.532 1.00 95.56 109 THR A O 1
ATOM 895 N N . LYS A 1 110 ? -3.555 12.263 -5.555 1.00 96.69 110 LYS A N 1
ATOM 896 C CA . LYS A 1 110 ? -2.393 11.749 -6.301 1.00 96.69 110 LYS A CA 1
ATOM 897 C C . LYS A 1 110 ? -2.183 10.251 -6.103 1.00 96.69 110 LYS A C 1
ATOM 899 O O . LYS A 1 110 ? -1.964 9.539 -7.081 1.00 96.69 110 LYS A O 1
ATOM 904 N N . TYR A 1 111 ? -2.300 9.755 -4.870 1.00 95.69 111 TYR A N 1
ATOM 905 C CA . TYR A 1 111 ? -2.213 8.320 -4.598 1.00 95.69 111 TYR A CA 1
ATOM 906 C C . TYR A 1 111 ? -3.301 7.526 -5.321 1.00 95.69 111 TYR A C 1
ATOM 908 O O . TYR A 1 111 ? -3.004 6.484 -5.908 1.00 95.69 111 TYR A O 1
ATOM 916 N N . ARG A 1 112 ? -4.546 8.019 -5.329 1.00 95.06 112 ARG A N 1
ATOM 917 C CA . ARG A 1 112 ? -5.635 7.369 -6.073 1.00 95.06 112 ARG A CA 1
ATOM 918 C C . ARG A 1 112 ? -5.412 7.405 -7.575 1.00 95.06 112 ARG A C 1
ATOM 920 O O . ARG A 1 112 ? -5.535 6.366 -8.206 1.00 95.06 112 ARG A O 1
ATOM 927 N N . THR A 1 113 ? -4.996 8.542 -8.127 1.00 96.00 113 THR A N 1
ATOM 928 C CA . THR A 1 113 ? -4.694 8.675 -9.557 1.00 96.00 113 THR A CA 1
ATOM 929 C C . THR A 1 113 ? -3.606 7.698 -9.998 1.00 96.00 113 THR A C 1
ATOM 931 O O . THR A 1 113 ? -3.713 7.115 -11.074 1.00 96.00 113 THR A O 1
ATOM 934 N N . VAL A 1 114 ? -2.573 7.475 -9.179 1.00 95.19 114 VAL A N 1
ATOM 935 C CA . VAL A 1 114 ? -1.543 6.469 -9.479 1.00 95.19 114 VAL A CA 1
ATOM 936 C C . VAL A 1 114 ? -2.131 5.057 -9.481 1.00 95.19 114 VAL A C 1
ATOM 938 O O . VAL A 1 114 ? -1.847 4.292 -10.396 1.00 95.19 114 VAL A O 1
ATOM 941 N N . LEU A 1 115 ? -2.971 4.711 -8.501 1.00 94.25 115 LEU A N 1
ATOM 942 C CA . LEU A 1 115 ? -3.631 3.402 -8.458 1.00 94.25 115 LEU A CA 1
ATOM 943 C C . LEU A 1 115 ? -4.578 3.185 -9.646 1.00 94.25 115 LEU A C 1
ATOM 945 O O . LEU A 1 115 ? -4.574 2.112 -10.237 1.00 94.25 115 LEU A O 1
ATOM 949 N N . GLU A 1 116 ? -5.375 4.189 -10.004 1.00 93.00 116 GLU A N 1
ATOM 950 C CA . GLU A 1 116 ? -6.362 4.117 -11.088 1.00 93.00 116 GLU A CA 1
ATOM 951 C C . GLU A 1 116 ? -5.709 3.955 -12.464 1.00 93.00 116 GLU A C 1
ATOM 953 O O . GLU A 1 116 ? -6.234 3.240 -13.314 1.00 93.00 116 GLU A O 1
ATOM 958 N N . ASN A 1 117 ? -4.551 4.585 -12.674 1.00 91.00 117 ASN A N 1
ATOM 959 C CA . ASN A 1 117 ? -3.851 4.565 -13.958 1.00 91.00 117 ASN A CA 1
ATOM 960 C C . ASN A 1 117 ? -2.770 3.480 -14.059 1.00 91.00 117 ASN A C 1
ATOM 962 O O . ASN A 1 117 ? -2.114 3.389 -15.094 1.00 91.00 117 ASN A O 1
ATOM 966 N N . ALA A 1 118 ? -2.554 2.674 -13.016 1.00 91.06 118 ALA A N 1
ATOM 967 C CA . ALA A 1 118 ? -1.515 1.649 -12.999 1.00 91.06 118 ALA A CA 1
ATOM 968 C C . ALA A 1 118 ? -1.878 0.472 -13.930 1.00 91.06 118 ALA A C 1
ATOM 970 O O . ALA A 1 118 ? -2.759 -0.325 -13.588 1.00 91.06 118 ALA A O 1
ATOM 971 N N . PRO A 1 119 ? -1.169 0.267 -15.063 1.00 86.12 119 PRO A N 1
ATOM 972 C CA . PRO A 1 119 ? -1.504 -0.798 -16.018 1.00 86.12 119 PRO A CA 1
ATOM 973 C C . PRO A 1 119 ? -1.394 -2.198 -15.405 1.00 86.12 119 PRO A C 1
ATOM 975 O O . PRO A 1 119 ? -2.083 -3.132 -15.811 1.00 86.12 119 PRO A O 1
ATOM 978 N N . ILE A 1 120 ? -0.548 -2.335 -14.382 1.00 86.62 120 ILE A N 1
ATOM 979 C CA . ILE A 1 120 ? -0.267 -3.596 -13.696 1.00 86.62 120 ILE A CA 1
ATOM 980 C C . ILE A 1 120 ? -1.475 -4.162 -12.953 1.00 86.62 120 ILE A C 1
ATOM 982 O O . ILE A 1 120 ? -1.465 -5.351 -12.656 1.00 86.62 120 ILE A O 1
ATOM 986 N N . LEU A 1 121 ? -2.490 -3.343 -12.651 1.00 87.38 121 LEU A N 1
ATOM 987 C CA . LEU A 1 121 ? -3.690 -3.769 -11.926 1.00 87.38 121 LEU A CA 1
ATOM 988 C C . LEU A 1 121 ? -4.804 -4.281 -12.845 1.00 87.38 121 LEU A C 1
ATOM 990 O O . LEU A 1 121 ? -5.699 -4.976 -12.373 1.00 87.38 121 LEU A O 1
ATOM 994 N N . SER A 1 122 ? -4.772 -3.935 -14.133 1.00 81.69 122 SER A N 1
ATOM 995 C CA . SER A 1 122 ? -5.856 -4.227 -15.082 1.00 81.69 122 SER A CA 1
ATOM 996 C C . SER A 1 122 ? -5.519 -5.303 -16.113 1.00 81.69 122 SER A C 1
ATOM 998 O O . SER A 1 122 ? -6.428 -5.887 -16.697 1.00 81.69 122 SER A O 1
ATOM 1000 N N . HIS A 1 123 ? -4.239 -5.586 -16.341 1.00 79.06 123 HIS A N 1
ATOM 1001 C CA . HIS A 1 123 ? -3.797 -6.512 -17.385 1.00 79.06 123 HIS A CA 1
ATOM 1002 C C . HIS A 1 123 ? -3.391 -7.868 -16.814 1.00 79.06 123 HIS A C 1
ATOM 1004 O O . HIS A 1 123 ? -3.100 -7.983 -15.631 1.00 79.06 123 HIS A O 1
ATOM 1010 N N . SER A 1 124 ? -3.331 -8.909 -17.640 1.00 79.12 124 SER A N 1
ATOM 1011 C CA . SER A 1 124 ? -2.761 -10.210 -17.258 1.00 79.12 124 SER A CA 1
ATOM 1012 C C . SER A 1 124 ? -1.225 -10.154 -17.170 1.00 79.12 124 SER A C 1
ATOM 1014 O O . SER A 1 124 ? -0.620 -9.281 -17.798 1.00 79.12 124 SER A O 1
ATOM 1016 N N . PRO A 1 125 ? -0.580 -11.051 -16.396 1.00 77.00 125 PRO A N 1
ATOM 1017 C CA . PRO A 1 125 ? 0.879 -11.162 -16.380 1.00 77.00 125 PRO A CA 1
ATOM 1018 C C . PRO A 1 125 ? 1.426 -11.380 -17.796 1.00 77.00 125 PRO A C 1
ATOM 1020 O O . PRO A 1 125 ? 0.924 -12.224 -18.537 1.00 77.00 125 PRO A O 1
ATOM 1023 N N . VAL A 1 126 ? 2.480 -10.640 -18.155 1.00 76.69 126 VAL A N 1
ATOM 1024 C CA . VAL A 1 126 ? 3.182 -10.789 -19.448 1.00 76.69 126 VAL A CA 1
ATOM 1025 C C . VAL A 1 126 ? 3.831 -12.170 -19.559 1.00 76.69 126 VAL A C 1
ATOM 1027 O O . VAL A 1 126 ? 3.862 -12.767 -20.633 1.00 76.69 126 VAL A O 1
ATOM 1030 N N . ARG A 1 127 ? 4.322 -12.684 -18.427 1.00 78.88 127 ARG A N 1
ATOM 1031 C CA . ARG A 1 127 ? 4.977 -13.984 -18.285 1.00 78.88 127 ARG A CA 1
ATOM 1032 C C . ARG A 1 127 ? 4.156 -14.876 -17.346 1.00 78.88 127 ARG A C 1
ATOM 1034 O O . ARG A 1 127 ? 4.204 -14.655 -16.135 1.00 78.88 127 ARG A O 1
ATOM 1041 N N . PRO A 1 128 ? 3.377 -15.844 -17.872 1.00 80.75 128 PRO A N 1
ATOM 1042 C CA . PRO A 1 128 ? 2.525 -16.713 -17.054 1.00 80.75 128 PRO A CA 1
ATOM 1043 C C . PRO A 1 128 ? 3.301 -17.549 -16.030 1.00 80.75 128 PRO A C 1
ATOM 1045 O O . PRO A 1 128 ? 2.789 -17.860 -14.965 1.00 80.75 128 PRO A O 1
ATOM 1048 N N . ASP A 1 129 ? 4.559 -17.878 -16.323 1.00 84.25 129 ASP A N 1
ATOM 1049 C CA . ASP A 1 129 ? 5.464 -18.594 -15.420 1.00 84.25 129 ASP A CA 1
ATOM 1050 C C . ASP A 1 129 ? 5.818 -17.805 -14.149 1.00 84.25 129 ASP A C 1
ATOM 1052 O O . ASP A 1 129 ? 6.255 -18.399 -13.167 1.00 84.25 129 ASP A O 1
ATOM 1056 N N . LEU A 1 130 ? 5.599 -16.486 -14.141 1.00 83.62 130 LEU A N 1
ATOM 1057 C CA . LEU A 1 130 ? 5.847 -15.609 -12.994 1.00 83.62 130 LEU A CA 1
ATOM 1058 C C . LEU A 1 130 ? 4.557 -15.056 -12.378 1.00 83.62 130 LEU A C 1
ATOM 1060 O O . LEU A 1 130 ? 4.596 -14.029 -11.700 1.00 83.62 130 LEU A O 1
ATOM 1064 N N . GLU A 1 131 ? 3.416 -15.709 -12.611 1.00 86.25 131 GLU A N 1
ATOM 1065 C CA . GLU A 1 131 ? 2.107 -15.253 -12.131 1.00 86.25 131 GLU A CA 1
ATOM 1066 C C . GLU A 1 131 ? 2.091 -14.998 -10.616 1.00 86.25 131 GLU A C 1
ATOM 1068 O O . GLU A 1 131 ? 1.631 -13.943 -10.184 1.00 86.25 131 GLU A O 1
ATOM 1073 N N . GLU A 1 132 ? 2.674 -15.890 -9.810 1.00 88.50 132 GLU A N 1
ATOM 1074 C CA . GLU A 1 132 ? 2.744 -15.715 -8.353 1.00 88.50 132 GLU A CA 1
ATOM 1075 C C . GLU A 1 132 ? 3.495 -14.431 -7.959 1.00 88.50 132 GLU A C 1
ATOM 1077 O O . GLU A 1 132 ? 3.011 -13.637 -7.151 1.00 88.50 132 GLU A O 1
ATOM 1082 N N . ILE A 1 133 ? 4.661 -14.190 -8.566 1.00 87.00 133 ILE A N 1
ATOM 1083 C CA . ILE A 1 133 ? 5.488 -13.006 -8.291 1.00 87.00 133 ILE A CA 1
ATOM 1084 C C . ILE A 1 133 ? 4.739 -11.738 -8.699 1.00 87.00 133 ILE A C 1
ATOM 1086 O O . ILE A 1 133 ? 4.717 -10.766 -7.947 1.00 87.00 133 ILE A O 1
ATOM 1090 N N . VAL A 1 134 ? 4.080 -11.763 -9.858 1.00 87.38 134 VAL A N 1
ATOM 1091 C CA . VAL A 1 134 ? 3.261 -10.652 -10.352 1.00 87.38 134 VAL A CA 1
ATOM 1092 C C . VAL A 1 134 ? 2.127 -10.319 -9.383 1.00 87.38 134 VAL A C 1
ATOM 1094 O O . VAL A 1 134 ? 1.875 -9.145 -9.109 1.00 87.38 134 VAL A O 1
ATOM 1097 N N . GLU A 1 135 ? 1.440 -11.327 -8.850 1.00 90.06 135 GLU A N 1
ATOM 1098 C CA . GLU A 1 135 ? 0.367 -11.119 -7.876 1.00 90.06 135 GLU A CA 1
ATOM 1099 C C . GLU A 1 135 ? 0.900 -10.509 -6.575 1.00 90.06 135 GLU A C 1
ATOM 1101 O O . GLU A 1 135 ? 0.288 -9.587 -6.028 1.00 90.06 135 GLU A O 1
ATOM 1106 N N . VAL A 1 136 ? 2.081 -10.939 -6.120 1.00 90.69 136 VAL A N 1
ATOM 1107 C CA . VAL A 1 136 ? 2.759 -10.331 -4.967 1.00 90.69 136 VAL A CA 1
ATOM 1108 C C . VAL A 1 136 ? 3.156 -8.882 -5.259 1.00 90.69 136 VAL A C 1
ATOM 1110 O O . VAL A 1 136 ? 2.963 -8.013 -4.409 1.00 90.69 136 VAL A O 1
ATOM 1113 N N . GLU A 1 137 ? 3.655 -8.567 -6.454 1.00 89.75 137 GLU A N 1
ATOM 1114 C CA . GLU A 1 137 ? 3.991 -7.190 -6.833 1.00 89.75 137 GLU A CA 1
ATOM 1115 C C . GLU A 1 137 ? 2.756 -6.279 -6.879 1.00 89.75 137 GLU A C 1
ATOM 1117 O O . GLU A 1 137 ? 2.803 -5.157 -6.366 1.00 89.75 137 GLU A O 1
ATOM 1122 N N . ARG A 1 138 ? 1.630 -6.760 -7.426 1.00 92.25 138 ARG A N 1
ATOM 1123 C CA . ARG A 1 138 ? 0.342 -6.038 -7.433 1.00 92.25 138 ARG A CA 1
ATOM 1124 C C . ARG A 1 138 ? -0.150 -5.757 -6.026 1.00 92.25 138 ARG A C 1
ATOM 1126 O O . ARG A 1 138 ? -0.484 -4.615 -5.702 1.00 92.25 138 ARG A O 1
ATOM 1133 N N . TRP A 1 139 ? -0.152 -6.788 -5.187 1.00 93.19 139 TRP A N 1
ATOM 1134 C CA . TRP A 1 139 ? -0.522 -6.670 -3.786 1.00 93.19 139 TRP A CA 1
ATOM 1135 C C . TRP A 1 139 ? 0.365 -5.635 -3.078 1.00 93.19 139 TRP A C 1
ATOM 1137 O O . TRP A 1 139 ? -0.148 -4.686 -2.480 1.00 93.19 139 TRP A O 1
ATOM 1147 N N . ALA A 1 140 ? 1.690 -5.744 -3.210 1.00 91.50 140 ALA A N 1
ATOM 1148 C CA . ALA A 1 140 ? 2.637 -4.835 -2.569 1.00 91.50 140 ALA A CA 1
ATOM 1149 C C . ALA A 1 140 ? 2.459 -3.383 -3.044 1.00 91.50 140 ALA A C 1
ATOM 1151 O O . ALA A 1 140 ? 2.567 -2.449 -2.244 1.00 91.50 140 ALA A O 1
ATOM 1152 N N . PHE A 1 141 ? 2.149 -3.185 -4.327 1.00 93.44 141 PHE A N 1
ATOM 1153 C CA . PHE A 1 141 ? 1.857 -1.877 -4.904 1.00 93.44 141 PHE A CA 1
ATOM 1154 C C . PHE A 1 141 ? 0.611 -1.242 -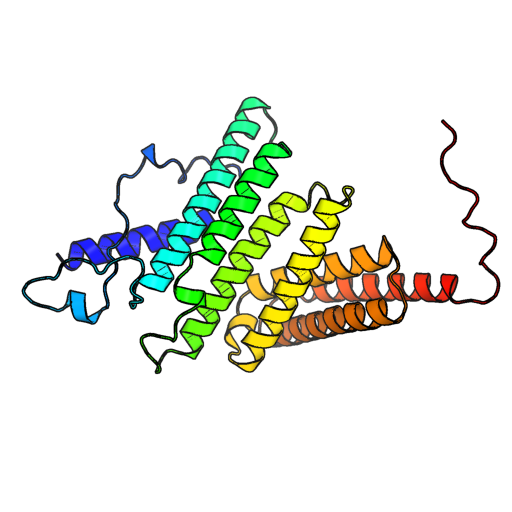4.273 1.00 93.44 141 PHE A C 1
ATOM 1156 O O . PHE A 1 141 ? 0.672 -0.119 -3.762 1.00 93.44 141 PHE A O 1
ATOM 1163 N N . GLN A 1 142 ? -0.507 -1.975 -4.243 1.00 94.56 142 GLN A N 1
ATOM 1164 C CA . GLN A 1 142 ? -1.770 -1.484 -3.686 1.00 94.56 142 GLN A CA 1
ATOM 1165 C C . GLN A 1 142 ? -1.656 -1.196 -2.189 1.00 94.56 142 GLN A C 1
ATOM 1167 O O . GLN A 1 142 ? -2.043 -0.121 -1.725 1.00 94.56 142 GLN A O 1
ATOM 1172 N N . VAL A 1 143 ? -1.087 -2.133 -1.429 1.00 91.56 143 VAL A N 1
ATOM 1173 C CA . VAL A 1 143 ? -0.954 -1.977 0.020 1.00 91.56 143 VAL A CA 1
ATOM 1174 C C . VAL A 1 143 ? 0.046 -0.867 0.369 1.00 91.56 143 VAL A C 1
ATOM 1176 O O . VAL A 1 143 ? -0.179 -0.116 1.320 1.00 91.56 143 VAL A O 1
ATOM 1179 N N . GLY A 1 144 ? 1.103 -0.678 -0.428 1.00 90.56 144 GLY A N 1
ATOM 1180 C CA . GLY A 1 144 ? 2.013 0.462 -0.301 1.00 90.56 144 GLY A CA 1
ATOM 1181 C C . GLY A 1 144 ? 1.285 1.809 -0.388 1.00 90.56 144 GLY A C 1
ATOM 1182 O O . GLY A 1 144 ? 1.428 2.648 0.507 1.00 90.56 144 GLY A O 1
ATOM 1183 N N . ALA A 1 145 ? 0.441 1.984 -1.407 1.00 92.81 145 ALA A N 1
ATOM 1184 C CA . ALA A 1 145 ? -0.356 3.197 -1.580 1.00 92.81 145 ALA A CA 1
ATOM 1185 C C . ALA A 1 145 ? -1.386 3.389 -0.452 1.00 92.81 145 ALA A C 1
ATOM 1187 O O . ALA A 1 145 ? -1.502 4.485 0.103 1.00 92.81 145 ALA A O 1
ATOM 1188 N N . PHE A 1 146 ? -2.101 2.328 -0.058 1.00 92.31 146 PHE A N 1
ATOM 1189 C CA . PHE A 1 146 ? -3.062 2.379 1.053 1.00 92.31 146 PHE A CA 1
ATOM 1190 C C . PHE A 1 146 ? -2.396 2.751 2.376 1.00 92.31 146 PHE A C 1
ATOM 1192 O O . PHE A 1 146 ? -2.945 3.555 3.128 1.00 92.31 146 PH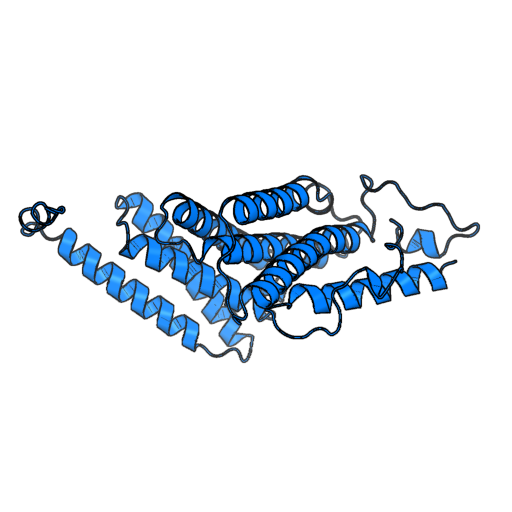E A O 1
ATOM 1199 N N . ASN A 1 147 ? -1.190 2.246 2.640 1.00 88.50 147 ASN A N 1
ATOM 1200 C CA . ASN A 1 147 ? -0.424 2.598 3.829 1.00 88.50 147 ASN A CA 1
ATOM 1201 C C . ASN A 1 147 ? -0.058 4.091 3.861 1.00 88.50 147 ASN A C 1
ATOM 1203 O O . ASN A 1 147 ? -0.177 4.726 4.909 1.00 88.50 147 ASN A O 1
ATOM 1207 N N . LYS A 1 148 ? 0.348 4.689 2.733 1.00 88.69 148 LYS A N 1
ATOM 1208 C CA . LYS A 1 148 ? 0.630 6.133 2.709 1.00 88.69 148 LYS A CA 1
ATOM 1209 C C . LYS A 1 148 ? -0.636 6.975 2.836 1.00 88.69 148 LYS A C 1
ATOM 1211 O O . LYS A 1 148 ? -0.636 7.901 3.641 1.00 88.69 148 LYS A O 1
ATOM 1216 N N . MET A 1 149 ? -1.730 6.623 2.155 1.00 91.06 149 MET A N 1
ATOM 1217 C CA . MET A 1 149 ? -3.021 7.301 2.357 1.00 91.06 149 MET A CA 1
ATOM 1218 C C . MET A 1 149 ? -3.491 7.195 3.812 1.00 91.06 149 MET A C 1
ATOM 1220 O O . MET A 1 149 ? -3.921 8.181 4.403 1.00 91.06 149 MET A O 1
ATOM 1224 N N . PHE A 1 150 ? -3.327 6.032 4.443 1.00 88.81 150 PHE A N 1
ATOM 1225 C CA . PHE A 1 150 ? -3.597 5.867 5.868 1.00 88.81 150 PHE A CA 1
ATOM 1226 C C . PHE A 1 150 ? -2.758 6.827 6.730 1.00 88.81 150 PHE A C 1
ATOM 1228 O O . PHE A 1 150 ? -3.294 7.483 7.624 1.00 88.81 150 PHE A O 1
ATOM 1235 N N . GLN A 1 151 ? -1.458 6.962 6.446 1.00 86.56 151 GLN A N 1
ATOM 1236 C CA . GLN A 1 151 ? -0.571 7.885 7.162 1.00 86.56 151 GLN A CA 1
ATOM 1237 C C . GLN A 1 151 ? -0.951 9.362 6.992 1.00 86.56 151 GLN A C 1
ATOM 1239 O O . GLN A 1 151 ? -0.707 10.137 7.916 1.00 86.56 151 GLN A O 1
ATOM 1244 N N . LEU A 1 152 ? -1.571 9.751 5.871 1.00 88.56 152 LEU A N 1
ATOM 1245 C CA . LEU A 1 152 ? -2.094 11.110 5.685 1.00 88.56 152 LEU A CA 1
ATOM 1246 C C . LEU A 1 152 ? -3.243 11.415 6.657 1.00 88.56 152 LEU A C 1
ATOM 1248 O O . LEU A 1 152 ? -3.278 12.484 7.261 1.00 88.56 152 LEU A O 1
ATOM 1252 N N . HIS A 1 153 ? -4.162 10.462 6.840 1.00 86.75 153 HIS A N 1
ATOM 1253 C CA . HIS A 1 153 ? -5.406 10.670 7.594 1.00 86.75 153 HIS A CA 1
ATOM 1254 C C . HIS A 1 153 ? -5.312 10.301 9.083 1.00 86.75 153 HIS A C 1
ATOM 1256 O O . HIS A 1 153 ? -6.137 10.759 9.879 1.00 86.75 153 HIS A O 1
ATOM 1262 N N . ARG A 1 154 ? -4.304 9.518 9.503 1.00 82.19 154 ARG A N 1
ATOM 1263 C CA . ARG A 1 154 ? -4.194 9.005 10.888 1.00 82.19 154 ARG A CA 1
ATOM 1264 C C . ARG A 1 154 ? -4.083 10.092 11.964 1.00 82.19 154 ARG A C 1
ATOM 1266 O O . ARG A 1 154 ? -4.492 9.873 13.098 1.00 82.19 154 ARG A O 1
ATOM 1273 N N . ASN A 1 155 ? -3.550 11.267 11.627 1.00 81.12 155 ASN A N 1
ATOM 1274 C CA . ASN A 1 155 ? -3.417 12.378 12.579 1.00 81.12 155 ASN A CA 1
ATOM 1275 C C . ASN A 1 155 ? -4.742 13.139 12.779 1.00 81.12 155 ASN A C 1
ATOM 1277 O O . ASN A 1 155 ? -4.828 14.027 13.624 1.00 81.12 155 ASN A O 1
ATOM 1281 N N . SER A 1 156 ? -5.782 12.788 12.019 1.00 80.81 156 SER A N 1
ATOM 1282 C CA . SER A 1 156 ? -7.094 13.436 12.036 1.00 80.81 156 SER A CA 1
ATOM 1283 C C . SER A 1 156 ? -8.229 12.445 12.314 1.00 80.81 156 SER A C 1
ATOM 1285 O O . SER A 1 156 ? -9.355 12.676 11.896 1.00 80.81 156 SER A O 1
ATOM 1287 N N . LEU A 1 157 ? -7.978 11.360 13.061 1.00 75.25 157 LEU A N 1
ATOM 1288 C CA . LEU A 1 157 ? -8.995 10.342 13.399 1.00 75.25 157 LEU A CA 1
ATOM 1289 C C . LEU A 1 157 ? -10.206 10.881 14.189 1.00 75.25 157 LEU A C 1
ATOM 1291 O O . LEU A 1 157 ? -11.270 10.253 14.203 1.00 75.25 157 LEU A O 1
ATOM 1295 N N . SER A 1 158 ? -10.071 12.050 14.822 1.00 74.81 158 SER A N 1
ATOM 1296 C CA . SER A 1 158 ? -11.195 12.775 15.424 1.00 74.81 158 SER A CA 1
ATOM 1297 C C . SER A 1 158 ? -12.207 13.248 14.372 1.00 74.81 158 SER A C 1
ATOM 1299 O O . SER A 1 158 ? -13.410 13.258 14.636 1.00 74.81 158 SER A O 1
ATOM 1301 N N . ASN A 1 159 ? -11.752 13.564 13.156 1.00 83.44 159 ASN A N 1
ATOM 1302 C CA . ASN A 1 159 ? -12.603 13.904 12.023 1.00 83.44 159 ASN A CA 1
ATOM 1303 C C . ASN A 1 159 ? -13.303 12.646 11.481 1.00 83.44 159 ASN A C 1
ATOM 1305 O O . ASN A 1 159 ? -12.675 11.627 11.184 1.00 83.44 159 ASN A O 1
ATOM 1309 N N . GLN A 1 160 ? -14.625 12.727 11.319 1.00 84.25 160 GLN A N 1
ATOM 1310 C CA . GLN A 1 160 ? -15.446 11.619 10.833 1.00 84.25 160 GLN A CA 1
ATOM 1311 C C . GLN A 1 160 ? -15.041 11.136 9.432 1.00 84.25 160 GLN A C 1
ATOM 1313 O O . GLN A 1 160 ? -15.052 9.930 9.184 1.00 84.25 160 GLN A O 1
ATOM 1318 N N . ASN A 1 161 ? -14.678 12.043 8.525 1.00 85.56 161 ASN A N 1
ATOM 1319 C CA . ASN A 1 161 ? -14.291 11.694 7.159 1.00 85.56 161 ASN A CA 1
ATOM 1320 C C . ASN A 1 161 ? -12.945 10.967 7.140 1.00 85.56 161 ASN A C 1
ATOM 1322 O O . ASN A 1 161 ? -12.857 9.876 6.580 1.00 85.56 161 ASN A O 1
ATOM 1326 N N . SER A 1 162 ? -11.932 11.500 7.827 1.00 85.75 162 SER A N 1
ATOM 1327 C CA . SER A 1 162 ? -10.622 10.849 7.953 1.00 85.75 162 SER A CA 1
ATOM 1328 C C . SER A 1 162 ? -10.736 9.471 8.608 1.00 85.75 162 SER A C 1
ATOM 1330 O O . SER A 1 162 ? -10.156 8.506 8.115 1.00 85.75 162 SER A O 1
ATOM 1332 N N . ARG A 1 163 ? -11.563 9.329 9.655 1.00 87.62 163 ARG A N 1
ATOM 1333 C CA . ARG A 1 163 ? -11.838 8.024 10.276 1.00 87.62 163 ARG A CA 1
ATOM 1334 C C . ARG A 1 163 ? -12.475 7.038 9.296 1.00 87.62 163 ARG A C 1
ATOM 1336 O O . ARG A 1 163 ? -12.010 5.905 9.197 1.00 87.62 163 ARG A O 1
ATOM 1343 N N . ARG A 1 164 ? -13.503 7.457 8.547 1.00 89.50 164 ARG A N 1
ATOM 1344 C CA . ARG A 1 164 ? -14.142 6.620 7.513 1.00 89.50 164 ARG A CA 1
ATOM 1345 C C . ARG A 1 164 ? -13.137 6.159 6.458 1.00 89.50 164 ARG A C 1
ATOM 1347 O O . ARG A 1 164 ? -13.143 4.983 6.106 1.00 89.50 164 ARG A O 1
ATOM 1354 N N . LEU A 1 165 ? -12.263 7.051 5.992 1.00 89.62 165 LEU A N 1
ATOM 1355 C CA . LEU A 1 165 ? -11.215 6.717 5.025 1.00 89.62 165 LEU A CA 1
ATOM 1356 C C . LEU A 1 165 ? -10.211 5.713 5.602 1.00 89.62 165 LEU A C 1
ATOM 1358 O O . LEU A 1 165 ? -9.922 4.710 4.953 1.00 89.62 165 LEU A O 1
ATOM 1362 N N . CYS A 1 166 ? -9.740 5.912 6.837 1.00 91.62 166 CYS A N 1
ATOM 1363 C CA . CYS A 1 166 ? -8.860 4.959 7.519 1.00 91.62 166 CYS A CA 1
ATOM 1364 C C . CYS A 1 166 ? -9.497 3.567 7.641 1.00 91.62 166 CYS A C 1
ATOM 1366 O O . CYS A 1 166 ? -8.840 2.573 7.343 1.00 91.62 166 CYS A O 1
ATOM 1368 N N . VAL A 1 167 ? -10.780 3.489 8.012 1.00 92.50 167 VAL A N 1
ATOM 1369 C CA . VAL A 1 167 ? -11.526 2.221 8.075 1.00 92.50 167 VAL A CA 1
ATOM 1370 C C . VAL A 1 167 ? -11.628 1.578 6.693 1.00 92.50 167 VAL A C 1
ATOM 1372 O O . VAL A 1 167 ? -11.354 0.391 6.552 1.00 92.50 167 VAL A O 1
ATOM 1375 N N . GLN A 1 168 ? -11.962 2.343 5.651 1.00 92.94 168 GLN A N 1
ATOM 1376 C CA . GLN A 1 168 ? -12.010 1.818 4.283 1.00 92.94 168 GLN A CA 1
ATOM 1377 C C . GLN A 1 168 ? -10.651 1.268 3.825 1.00 92.94 168 GLN A C 1
ATOM 1379 O O . GLN A 1 168 ? -10.606 0.188 3.236 1.00 92.94 168 GLN A O 1
ATOM 1384 N N . MET A 1 169 ? -9.548 1.971 4.107 1.00 93.25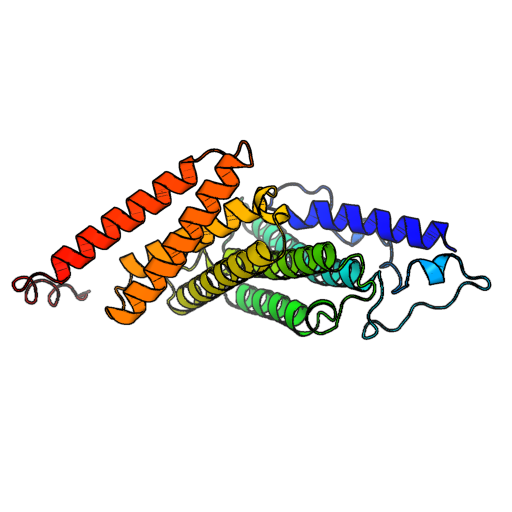 169 MET A N 1
ATOM 1385 C CA . MET A 1 169 ? -8.197 1.501 3.775 1.00 93.25 169 MET A CA 1
ATOM 1386 C C . MET A 1 169 ? -7.817 0.244 4.565 1.00 93.25 169 MET A C 1
ATOM 1388 O O . MET A 1 169 ? -7.236 -0.677 3.990 1.00 93.25 169 MET A O 1
ATOM 1392 N N . ALA A 1 170 ? -8.185 0.165 5.848 1.00 94.25 170 ALA A N 1
ATOM 1393 C CA . ALA A 1 170 ? -7.950 -1.010 6.684 1.00 94.25 170 ALA A CA 1
ATOM 1394 C C . ALA A 1 170 ? -8.681 -2.249 6.139 1.00 94.25 170 ALA A C 1
ATOM 1396 O O . ALA A 1 170 ? -8.058 -3.288 5.930 1.00 94.25 170 ALA A O 1
ATOM 1397 N N . ARG A 1 171 ? -9.975 -2.127 5.809 1.00 95.12 171 ARG A N 1
ATOM 1398 C CA . ARG A 1 171 ? -10.762 -3.236 5.234 1.00 95.12 171 ARG A CA 1
ATOM 1399 C C . ARG A 1 171 ? -10.209 -3.691 3.885 1.00 95.12 171 ARG A C 1
ATOM 1401 O O . ARG A 1 171 ? -10.048 -4.887 3.661 1.00 95.12 171 ARG A O 1
ATOM 1408 N N . LYS A 1 172 ? -9.857 -2.747 3.002 1.00 94.44 172 LYS A N 1
ATOM 1409 C CA . LYS A 1 172 ? -9.219 -3.066 1.713 1.00 94.44 172 LYS A CA 1
ATOM 1410 C C . LYS A 1 172 ? -7.883 -3.783 1.902 1.00 94.44 172 LYS A C 1
ATOM 1412 O O . LYS A 1 172 ? -7.620 -4.752 1.203 1.00 94.44 172 LYS A O 1
ATOM 1417 N N . THR A 1 173 ? -7.069 -3.344 2.861 1.00 94.31 173 THR A N 1
ATOM 1418 C CA . THR A 1 173 ? -5.781 -3.979 3.169 1.00 94.31 173 THR A CA 1
ATOM 1419 C C . THR A 1 173 ? -5.975 -5.412 3.656 1.00 94.31 173 THR A C 1
ATOM 1421 O O . THR A 1 173 ? -5.344 -6.311 3.113 1.00 94.31 173 THR A O 1
ATOM 1424 N N . LEU A 1 174 ? -6.884 -5.657 4.605 1.00 94.69 174 LEU A N 1
ATOM 1425 C CA . LEU A 1 174 ? -7.172 -7.014 5.091 1.00 94.69 174 LEU A CA 1
ATOM 1426 C C . LEU A 1 174 ? -7.751 -7.918 3.994 1.00 94.69 174 LEU A C 1
ATOM 1428 O O . LEU A 1 174 ? -7.369 -9.080 3.885 1.00 94.69 174 LEU A O 1
ATOM 1432 N N . SER A 1 175 ? -8.619 -7.382 3.135 1.00 94.50 175 SER A N 1
ATOM 1433 C CA . SER A 1 175 ? -9.151 -8.123 1.988 1.00 94.50 175 SER A CA 1
ATOM 1434 C C . SER A 1 175 ? -8.054 -8.505 0.989 1.00 94.50 175 SER A C 1
ATOM 1436 O O . SER A 1 175 ? -8.008 -9.655 0.554 1.00 94.50 175 SER A O 1
ATOM 1438 N N . LEU A 1 176 ? -7.140 -7.582 0.671 1.00 93.69 176 LEU A N 1
ATOM 1439 C CA . LEU A 1 176 ? -5.987 -7.866 -0.185 1.00 93.69 176 LEU A CA 1
ATOM 1440 C C . LEU A 1 176 ? -5.046 -8.894 0.449 1.00 93.69 176 LEU A C 1
ATOM 1442 O O . LEU A 1 176 ? -4.574 -9.781 -0.251 1.00 93.69 176 LEU A O 1
ATOM 1446 N N . GLN A 1 177 ? -4.809 -8.806 1.762 1.00 92.12 177 GLN A N 1
ATOM 1447 C CA . GLN A 1 177 ? -4.007 -9.773 2.520 1.00 92.12 177 GLN A CA 1
ATOM 1448 C C . GLN A 1 177 ? -4.587 -11.183 2.452 1.00 92.12 177 GLN A C 1
ATOM 1450 O O . GLN A 1 177 ? -3.865 -12.142 2.195 1.00 92.12 177 GLN A O 1
ATOM 1455 N N . LYS A 1 178 ? -5.902 -11.307 2.642 1.00 92.25 178 LYS A N 1
ATOM 1456 C CA . LYS A 1 178 ? -6.600 -12.584 2.515 1.00 92.25 178 LYS A CA 1
ATOM 1457 C C . LYS A 1 178 ? -6.461 -13.148 1.101 1.00 92.25 178 LYS A C 1
ATOM 1459 O O . LYS A 1 178 ? -6.047 -14.288 0.942 1.00 92.25 178 LYS A O 1
ATOM 1464 N N . SER A 1 179 ? -6.720 -12.321 0.087 1.00 92.75 179 SER A N 1
ATOM 1465 C CA . SER A 1 179 ? -6.666 -12.748 -1.314 1.00 92.75 179 SER A CA 1
ATOM 1466 C C . SER A 1 179 ? -5.264 -13.161 -1.770 1.00 92.75 179 SER A C 1
ATOM 1468 O O . SER A 1 179 ? -5.140 -14.130 -2.512 1.00 92.75 179 SER A O 1
ATOM 1470 N N . ILE A 1 180 ? -4.201 -12.470 -1.337 1.00 92.69 180 ILE A N 1
ATOM 1471 C CA . ILE A 1 180 ? -2.840 -12.852 -1.741 1.00 92.69 180 ILE A CA 1
ATOM 1472 C C . ILE A 1 180 ? -2.379 -14.141 -1.055 1.00 92.69 180 ILE A C 1
ATOM 1474 O O . ILE A 1 180 ? -1.694 -14.937 -1.686 1.00 92.69 180 ILE A O 1
ATOM 1478 N N . ARG A 1 181 ? -2.799 -14.396 0.191 1.00 90.38 181 ARG A N 1
ATOM 1479 C CA . ARG A 1 181 ? -2.451 -15.623 0.931 1.00 90.38 181 ARG A CA 1
ATOM 1480 C C . ARG A 1 181 ? -3.090 -16.881 0.353 1.00 90.38 181 ARG A C 1
ATOM 1482 O O . ARG A 1 181 ? -2.566 -17.970 0.538 1.00 90.38 181 ARG A O 1
ATOM 1489 N N . GLU A 1 182 ? -4.188 -16.737 -0.384 1.00 90.56 182 GLU A N 1
ATOM 1490 C CA . GLU A 1 182 ? -4.764 -17.831 -1.176 1.00 90.56 182 GLU A CA 1
ATOM 1491 C C . GLU A 1 182 ? -3.885 -18.202 -2.385 1.00 90.56 182 GLU A C 1
ATOM 1493 O O . GLU A 1 182 ? -4.026 -19.297 -2.925 1.00 90.56 182 GLU A O 1
ATOM 1498 N N . LYS A 1 183 ? -2.985 -17.304 -2.812 1.00 90.25 183 LYS A N 1
ATOM 1499 C CA . LYS A 1 183 ? -2.143 -17.460 -4.009 1.00 90.25 183 LYS A CA 1
ATOM 1500 C C . LYS A 1 183 ? -0.659 -17.668 -3.701 1.00 90.25 183 LYS A C 1
ATOM 1502 O O . LYS A 1 183 ? 0.022 -18.312 -4.488 1.00 90.25 183 LYS A O 1
ATOM 1507 N N . SER A 1 184 ? -0.150 -17.097 -2.609 1.00 90.25 184 SER A N 1
ATOM 1508 C CA . SER A 1 184 ? 1.269 -17.114 -2.249 1.00 90.25 184 SER A CA 1
ATOM 1509 C C . SER A 1 184 ? 1.476 -17.009 -0.739 1.00 90.25 184 SER A C 1
ATOM 1511 O O . SER A 1 184 ? 0.824 -16.214 -0.062 1.00 90.25 184 SER A O 1
ATOM 1513 N N . ASP A 1 185 ? 2.465 -17.742 -0.227 1.00 87.50 185 ASP A N 1
ATOM 1514 C CA . ASP A 1 185 ? 2.944 -17.639 1.157 1.00 87.50 185 ASP A CA 1
ATOM 1515 C C . ASP A 1 185 ? 3.994 -16.526 1.354 1.00 87.50 185 ASP A C 1
ATOM 1517 O O . ASP A 1 185 ? 4.363 -16.212 2.488 1.00 87.50 185 ASP A O 1
ATOM 1521 N N . LEU A 1 186 ? 4.493 -15.914 0.271 1.00 86.69 186 LEU A N 1
ATOM 1522 C CA . LEU A 1 186 ? 5.544 -14.890 0.330 1.00 86.69 186 LEU A CA 1
ATOM 1523 C C . LEU A 1 186 ? 5.200 -13.685 1.226 1.00 86.69 186 LEU A C 1
ATOM 1525 O O . LEU A 1 186 ? 6.094 -13.233 1.950 1.00 86.69 186 LEU A O 1
ATOM 1529 N N . PRO A 1 187 ? 3.956 -13.159 1.252 1.00 85.25 187 PRO A N 1
ATOM 1530 C CA . PRO A 1 187 ? 3.597 -12.045 2.129 1.00 85.25 187 PRO A CA 1
ATOM 1531 C C . PRO A 1 187 ? 3.836 -12.322 3.616 1.00 85.25 187 PRO A C 1
ATOM 1533 O O . PRO A 1 187 ? 4.100 -11.380 4.361 1.00 85.25 187 PRO A O 1
ATOM 1536 N N . ASP A 1 188 ? 3.791 -13.579 4.057 1.00 85.50 188 ASP A N 1
ATOM 1537 C CA . ASP A 1 188 ? 3.973 -13.956 5.467 1.00 85.50 188 ASP A CA 1
ATOM 1538 C C . ASP A 1 188 ? 5.420 -13.778 5.933 1.00 85.50 188 ASP A C 1
ATOM 1540 O O . ASP A 1 188 ? 5.681 -13.626 7.126 1.00 85.50 188 ASP A O 1
ATOM 1544 N N . LEU A 1 189 ? 6.361 -13.769 4.987 1.00 85.12 189 LEU A N 1
ATOM 1545 C CA . LEU A 1 189 ? 7.786 -13.555 5.232 1.00 85.12 189 LEU A CA 1
ATOM 1546 C C . LEU A 1 189 ? 8.154 -12.064 5.261 1.00 85.12 189 LEU A C 1
ATOM 1548 O O . LEU A 1 189 ? 9.258 -11.699 5.667 1.00 85.12 189 LEU A O 1
ATOM 1552 N N . LEU A 1 190 ? 7.243 -11.186 4.831 1.00 84.00 190 LEU A N 1
ATOM 1553 C CA . LEU A 1 190 ? 7.487 -9.754 4.717 1.00 84.00 190 LEU A CA 1
ATOM 1554 C C . LEU A 1 190 ? 6.997 -9.024 5.969 1.00 84.00 190 LEU A C 1
ATOM 1556 O O . LEU A 1 190 ? 5.797 -8.900 6.206 1.00 84.00 190 LEU A O 1
ATOM 1560 N N . ILE A 1 191 ? 7.921 -8.427 6.728 1.00 82.50 191 ILE A N 1
ATOM 1561 C CA . ILE A 1 191 ? 7.586 -7.667 7.947 1.00 82.50 191 ILE A CA 1
ATOM 1562 C C . ILE A 1 191 ? 6.544 -6.567 7.705 1.00 82.50 191 ILE A C 1
ATOM 1564 O O . ILE A 1 191 ? 5.663 -6.345 8.534 1.00 82.50 191 ILE A O 1
ATOM 1568 N N . MET A 1 192 ? 6.588 -5.922 6.536 1.00 81.81 192 MET A N 1
ATOM 1569 C CA . MET A 1 192 ? 5.624 -4.887 6.160 1.00 81.81 192 MET A CA 1
ATOM 1570 C C . MET A 1 192 ? 4.193 -5.420 6.090 1.00 81.81 192 MET A C 1
ATOM 1572 O O . MET A 1 192 ? 3.276 -4.727 6.524 1.00 81.81 192 MET A O 1
ATOM 1576 N N . SER A 1 193 ? 4.011 -6.659 5.629 1.00 86.00 193 SER A N 1
ATOM 1577 C CA . SER A 1 193 ? 2.709 -7.326 5.578 1.00 86.00 193 SER A CA 1
ATOM 1578 C C . SER A 1 193 ? 2.106 -7.480 6.974 1.00 86.00 193 SER A C 1
ATOM 1580 O O . SER A 1 193 ? 0.942 -7.138 7.209 1.00 86.00 193 SER A O 1
ATOM 1582 N N . VAL A 1 194 ? 2.925 -7.932 7.929 1.00 86.56 194 VAL A N 1
ATOM 1583 C CA . VAL A 1 194 ? 2.515 -8.126 9.324 1.00 86.56 194 VAL A CA 1
ATOM 1584 C C . VAL A 1 194 ? 2.174 -6.792 9.978 1.00 86.56 194 VAL A C 1
ATOM 1586 O O . VAL A 1 194 ? 1.112 -6.660 10.585 1.00 86.56 194 VAL A O 1
ATOM 1589 N N . LEU A 1 195 ? 3.022 -5.775 9.796 1.00 87.69 195 LEU A N 1
ATOM 1590 C CA . LEU A 1 195 ? 2.780 -4.432 10.327 1.00 87.69 195 LEU A CA 1
ATOM 1591 C C . LEU A 1 195 ? 1.502 -3.808 9.756 1.00 87.69 195 LEU A C 1
ATOM 1593 O O . LEU A 1 195 ? 0.728 -3.205 10.494 1.00 87.69 195 LEU A O 1
ATOM 1597 N N . GLN A 1 196 ? 1.242 -3.965 8.459 1.00 89.06 196 GLN A N 1
ATOM 1598 C CA . GLN A 1 196 ? 0.040 -3.428 7.815 1.00 89.06 196 GLN A CA 1
ATOM 1599 C C . GLN A 1 196 ? -1.229 -4.161 8.253 1.00 89.06 196 GLN A C 1
ATOM 1601 O O . GLN A 1 196 ? -2.263 -3.520 8.456 1.00 89.06 196 GLN A O 1
ATOM 1606 N N . THR A 1 197 ? -1.147 -5.479 8.449 1.00 92.06 197 THR A N 1
ATOM 1607 C CA . THR A 1 197 ? -2.244 -6.280 9.009 1.00 92.06 197 THR A CA 1
ATOM 1608 C C . THR A 1 197 ? -2.558 -5.820 10.431 1.00 92.06 197 THR A C 1
ATOM 1610 O O . THR A 1 197 ? -3.704 -5.480 10.712 1.00 92.06 197 THR A O 1
ATOM 1613 N N . PHE A 1 198 ? -1.537 -5.681 11.284 1.00 92.06 198 PHE A N 1
ATOM 1614 C CA . PHE A 1 198 ? -1.670 -5.149 12.643 1.00 92.06 198 PHE A CA 1
ATOM 1615 C C . PHE A 1 198 ? -2.294 -3.748 12.677 1.00 92.06 198 PHE A C 1
ATOM 1617 O O . PHE A 1 198 ? -3.245 -3.497 13.411 1.00 92.06 198 PHE A O 1
ATOM 1624 N N . MET A 1 199 ? -1.793 -2.818 11.862 1.00 91.38 199 MET A N 1
ATOM 1625 C CA . MET A 1 199 ? -2.344 -1.461 11.821 1.00 91.38 199 MET A CA 1
ATOM 1626 C C . MET A 1 199 ? -3.806 -1.462 11.365 1.00 91.38 199 MET A C 1
ATOM 1628 O O . MET A 1 199 ? -4.622 -0.728 11.920 1.00 91.38 199 MET A O 1
ATOM 1632 N N . SER A 1 200 ? -4.156 -2.304 10.390 1.00 94.06 200 SER A N 1
ATOM 1633 C CA . SER A 1 200 ? -5.528 -2.416 9.889 1.00 94.06 200 SER A CA 1
ATOM 1634 C C . SER A 1 200 ? -6.474 -2.985 10.947 1.00 94.06 200 SER A C 1
ATOM 1636 O O . SER A 1 200 ? -7.548 -2.424 11.157 1.00 94.06 200 SER A O 1
ATOM 1638 N N . THR A 1 201 ? -6.074 -4.042 11.662 1.00 95.25 201 THR A N 1
ATOM 1639 C CA . THR A 1 201 ? -6.890 -4.624 12.739 1.00 95.25 201 THR A CA 1
ATOM 1640 C C . THR A 1 201 ? -7.084 -3.644 13.893 1.00 95.25 201 THR A C 1
ATOM 1642 O O . THR A 1 201 ? -8.216 -3.454 14.332 1.00 95.25 201 THR A O 1
ATOM 1645 N N . VAL A 1 202 ? -6.034 -2.932 14.319 1.00 93.94 202 VAL A N 1
ATOM 1646 C CA . VAL A 1 202 ? -6.135 -1.886 15.353 1.00 93.94 202 VAL A CA 1
ATOM 1647 C C . VAL A 1 202 ? -7.127 -0.796 14.951 1.00 93.94 202 VAL A C 1
ATOM 1649 O O . VAL A 1 202 ? -7.962 -0.400 15.760 1.00 93.94 202 VAL A O 1
ATOM 1652 N N . VAL A 1 203 ? -7.084 -0.320 13.706 1.00 92.94 203 VAL A N 1
ATOM 1653 C CA . VAL A 1 203 ? -8.002 0.724 13.218 1.00 92.94 203 VAL A CA 1
ATOM 1654 C C . VAL A 1 203 ? -9.456 0.263 13.256 1.00 92.94 203 VAL A C 1
ATOM 1656 O O . VAL A 1 203 ? -10.328 1.043 13.645 1.00 92.94 203 VAL A O 1
ATOM 1659 N N . LEU A 1 204 ? -9.728 -0.991 12.889 1.00 94.38 204 LEU A N 1
ATOM 1660 C CA . LEU A 1 204 ? -11.075 -1.555 12.972 1.00 94.38 204 LEU A CA 1
ATOM 1661 C C . LEU A 1 204 ? -11.532 -1.735 14.424 1.00 94.38 204 LEU A C 1
ATOM 1663 O O . LEU A 1 204 ? -12.655 -1.349 14.739 1.00 94.38 204 LEU A O 1
ATOM 1667 N N . CYS A 1 205 ? -10.664 -2.218 15.321 1.00 94.50 205 CYS A N 1
ATOM 1668 C CA . CYS A 1 205 ? -10.969 -2.295 16.753 1.00 94.50 205 CYS A CA 1
ATOM 1669 C C . CYS A 1 205 ? -11.307 -0.918 17.331 1.00 94.50 205 CYS A C 1
ATOM 1671 O O . CYS A 1 205 ? -12.331 -0.751 17.988 1.00 94.50 205 CYS A O 1
ATOM 1673 N N . LEU A 1 206 ? -10.478 0.091 17.044 1.00 91.62 206 LEU A N 1
ATOM 1674 C CA . LEU A 1 206 ? -10.740 1.463 17.469 1.00 91.62 206 LEU A CA 1
ATOM 1675 C C . LEU A 1 206 ? -12.077 1.955 16.913 1.00 91.62 206 LEU A C 1
ATOM 1677 O O . LEU A 1 206 ? -12.848 2.564 17.644 1.00 91.62 206 LEU A O 1
ATOM 1681 N N . ASN A 1 207 ? -12.396 1.675 15.647 1.00 91.50 207 ASN A N 1
ATOM 1682 C CA . ASN A 1 207 ? -13.682 2.068 15.081 1.00 91.50 207 ASN A CA 1
ATOM 1683 C C . ASN A 1 207 ? -14.874 1.427 15.813 1.00 91.50 207 ASN A C 1
ATOM 1685 O O . ASN A 1 207 ? -15.841 2.137 16.075 1.00 91.50 207 ASN A O 1
ATOM 1689 N N . LEU A 1 208 ? -14.796 0.139 16.170 1.00 92.50 208 LEU A N 1
ATOM 1690 C CA . LEU A 1 208 ? -15.834 -0.532 16.965 1.00 92.50 208 LEU A CA 1
ATOM 1691 C C . LEU A 1 208 ? -16.012 0.112 18.346 1.00 92.50 208 LEU A C 1
ATOM 1693 O O . LEU A 1 208 ? -17.142 0.351 18.761 1.00 92.50 208 LEU A O 1
ATOM 1697 N N . LEU A 1 209 ? -14.904 0.443 19.017 1.00 91.00 209 LEU A N 1
ATOM 1698 C CA . LEU A 1 209 ? -14.904 1.088 20.336 1.00 91.00 209 LEU A CA 1
ATOM 1699 C C . LEU A 1 209 ? -15.449 2.524 20.288 1.00 91.00 209 LEU A C 1
ATOM 1701 O O . LEU A 1 209 ? -16.186 2.950 21.172 1.00 91.00 209 LEU A O 1
ATOM 1705 N N . TYR A 1 210 ? -15.089 3.294 19.258 1.00 86.88 210 TYR A N 1
ATOM 1706 C CA . TYR A 1 210 ? -15.511 4.692 19.133 1.00 86.88 210 TYR A CA 1
ATOM 1707 C C . TYR A 1 210 ? -16.950 4.848 18.638 1.00 86.88 210 TYR A C 1
ATOM 1709 O O . TYR A 1 210 ? -17.620 5.813 19.010 1.00 86.88 210 TYR A O 1
ATOM 1717 N N . LEU A 1 211 ? -17.409 3.969 17.745 1.00 85.94 211 LEU A N 1
ATOM 1718 C CA . LEU A 1 211 ? -18.733 4.050 17.141 1.00 85.94 211 LEU A CA 1
ATOM 1719 C C . LEU A 1 211 ? -19.325 2.643 16.996 1.00 85.94 211 LEU A C 1
ATOM 1721 O O . LEU A 1 211 ? -19.168 2.040 15.931 1.00 85.94 211 LEU A O 1
ATOM 1725 N N . PRO A 1 212 ? -20.024 2.138 18.031 1.00 82.88 212 PRO A N 1
ATOM 1726 C CA . PRO A 1 212 ? -20.636 0.816 18.001 1.00 82.88 212 PRO A CA 1
ATOM 1727 C C . PRO A 1 212 ? -21.620 0.705 16.826 1.00 82.88 212 PRO A C 1
ATOM 1729 O O . PRO A 1 212 ? -22.635 1.413 16.809 1.00 82.88 212 PRO A O 1
ATOM 1732 N N . PRO A 1 213 ? -21.335 -0.133 15.813 1.00 87.00 213 PRO A N 1
ATOM 1733 C CA . PRO A 1 213 ? -22.221 -0.286 14.670 1.00 87.00 213 PRO A CA 1
ATOM 1734 C C . PRO A 1 213 ? -23.370 -1.258 15.008 1.00 87.00 213 PRO A C 1
ATOM 1736 O O . PRO A 1 213 ? -23.344 -1.925 16.048 1.00 87.00 213 PRO A O 1
ATOM 1739 N N . PRO A 1 214 ? -24.386 -1.390 14.136 1.00 90.56 214 PRO A N 1
ATOM 1740 C CA . PRO A 1 214 ? -25.418 -2.412 14.286 1.00 90.56 214 PRO A CA 1
ATOM 1741 C C . PRO A 1 214 ? -24.821 -3.821 14.421 1.00 90.56 214 PRO A C 1
ATOM 1743 O O . PRO A 1 214 ? -23.771 -4.115 13.849 1.00 90.56 214 PRO A O 1
ATOM 1746 N N . ALA A 1 215 ? -25.522 -4.723 15.116 1.00 90.06 215 ALA A N 1
ATOM 1747 C CA . ALA A 1 215 ? -25.017 -6.062 15.450 1.00 90.06 215 ALA A CA 1
ATOM 1748 C C . ALA A 1 215 ? -24.486 -6.855 14.237 1.00 90.06 215 ALA A C 1
ATOM 1750 O O . ALA A 1 215 ? -23.462 -7.532 14.337 1.00 90.06 215 ALA A O 1
ATOM 1751 N N . TYR A 1 216 ? -25.145 -6.736 13.079 1.00 92.56 216 TYR A N 1
ATOM 1752 C CA . TYR A 1 216 ? -24.690 -7.365 11.838 1.00 92.56 216 TYR A CA 1
ATOM 1753 C C . TYR A 1 216 ? -23.342 -6.800 11.366 1.00 92.56 216 TYR A C 1
ATOM 1755 O O . TYR A 1 216 ? -22.386 -7.552 11.193 1.00 92.56 216 TYR A O 1
ATOM 1763 N N . GLU A 1 217 ? -23.228 -5.478 11.223 1.00 90.94 217 GLU A N 1
ATOM 1764 C CA . GLU A 1 217 ? -21.985 -4.822 10.798 1.00 90.94 217 GLU A CA 1
ATOM 1765 C C . GLU A 1 217 ? -20.839 -5.065 11.786 1.00 90.94 217 GLU A C 1
ATOM 1767 O O . GLU A 1 217 ? -19.705 -5.306 11.370 1.00 90.94 217 GLU A O 1
ATOM 1772 N N . ARG A 1 218 ? -21.148 -5.089 13.089 1.00 93.31 218 ARG A N 1
ATOM 1773 C CA . ARG A 1 218 ? -20.204 -5.484 14.138 1.00 93.31 218 ARG A CA 1
ATOM 1774 C C . ARG A 1 218 ? -19.661 -6.887 13.893 1.00 93.31 218 ARG A C 1
ATOM 1776 O O . ARG A 1 218 ? -18.451 -7.084 13.949 1.00 93.31 218 ARG A O 1
ATOM 1783 N N . SER A 1 219 ? -20.537 -7.859 13.629 1.00 93.75 219 SER A N 1
ATOM 1784 C CA . SER A 1 219 ? -20.129 -9.252 13.407 1.00 93.75 219 SER A CA 1
ATOM 1785 C C . SER A 1 219 ? -19.206 -9.398 12.193 1.00 93.75 219 SER A C 1
ATOM 1787 O O . SER A 1 219 ? -18.189 -10.084 12.280 1.00 93.75 219 SER A O 1
ATOM 1789 N N . VAL A 1 220 ? -19.497 -8.674 11.107 1.00 94.44 220 VAL A N 1
ATOM 1790 C CA . VAL A 1 220 ? -18.659 -8.645 9.901 1.00 94.44 220 VAL A CA 1
ATOM 1791 C C . VAL A 1 220 ? -17.289 -8.049 10.216 1.00 94.44 220 VAL A C 1
ATOM 1793 O O . VAL A 1 220 ? -16.270 -8.664 9.916 1.00 94.44 220 VAL A O 1
ATOM 1796 N N . MET A 1 221 ? -17.247 -6.889 10.876 1.00 94.25 221 MET A N 1
ATOM 1797 C CA . MET A 1 221 ? -15.985 -6.229 11.219 1.00 94.25 221 MET A CA 1
ATOM 1798 C C . MET A 1 221 ? -15.146 -7.063 12.196 1.00 94.25 221 MET A C 1
ATOM 1800 O O . MET A 1 221 ? -13.936 -7.172 12.024 1.00 94.25 221 MET A O 1
ATOM 1804 N N . ARG A 1 222 ? -15.775 -7.713 13.184 1.00 95.69 222 ARG A N 1
ATOM 1805 C CA . ARG A 1 222 ? -15.088 -8.655 14.083 1.00 95.69 222 ARG A CA 1
ATOM 1806 C C . ARG A 1 222 ? -14.524 -9.854 13.327 1.00 95.69 222 ARG A C 1
ATOM 1808 O O . ARG A 1 222 ? -13.401 -10.247 13.616 1.00 95.69 222 ARG A O 1
ATOM 1815 N N . SER A 1 223 ? -15.248 -10.400 12.349 1.00 96.06 223 SER A N 1
ATOM 1816 C CA . SER A 1 223 ? -14.728 -11.478 11.498 1.00 96.06 223 SER A CA 1
ATOM 1817 C C . SER A 1 223 ? -13.488 -11.036 10.718 1.00 96.06 223 SER A C 1
ATOM 1819 O O . SER A 1 223 ? -12.509 -11.771 10.685 1.00 96.06 223 SER A O 1
ATOM 1821 N N . GLU A 1 224 ? -13.490 -9.829 10.144 1.00 96.00 224 GLU A N 1
ATOM 1822 C CA . GLU A 1 224 ? -12.322 -9.275 9.440 1.00 96.00 224 GLU A CA 1
ATOM 1823 C C . GLU A 1 224 ? -11.114 -9.107 10.378 1.00 96.00 224 GLU A C 1
ATOM 1825 O O . GLU A 1 224 ? -9.982 -9.410 9.999 1.00 96.00 224 GLU A O 1
ATOM 1830 N N . ILE A 1 225 ? -11.345 -8.656 11.618 1.00 96.62 225 ILE A N 1
ATOM 1831 C CA . ILE A 1 225 ? -10.285 -8.522 12.627 1.00 96.62 225 ILE A CA 1
ATOM 1832 C C . ILE A 1 225 ? -9.721 -9.895 13.012 1.00 96.62 225 ILE A C 1
ATOM 1834 O O . ILE A 1 225 ? -8.504 -10.038 13.108 1.00 96.62 225 ILE A O 1
ATOM 1838 N N . LEU A 1 226 ? -10.580 -10.895 13.224 1.00 96.12 226 LEU A N 1
ATOM 1839 C CA . LEU A 1 226 ? -10.162 -12.252 13.586 1.00 96.12 226 LEU A CA 1
ATOM 1840 C C . LEU A 1 226 ? -9.377 -12.931 12.457 1.00 96.12 226 LEU A C 1
ATOM 1842 O O . LEU A 1 226 ? -8.342 -13.535 12.731 1.00 96.12 226 LEU A O 1
ATOM 1846 N N . ASP A 1 227 ? -9.803 -12.764 11.202 1.00 94.56 227 ASP A N 1
ATOM 1847 C CA . ASP A 1 227 ? -9.049 -13.217 10.026 1.00 94.56 227 ASP A CA 1
ATOM 1848 C C . ASP A 1 227 ? -7.648 -12.573 10.000 1.00 94.56 227 ASP A C 1
ATOM 1850 O O . ASP A 1 227 ? -6.638 -13.253 9.801 1.00 94.56 227 ASP A O 1
ATOM 1854 N N . GLY A 1 228 ? -7.563 -11.263 10.264 1.00 93.44 228 GLY A N 1
ATOM 1855 C CA . GLY A 1 228 ? -6.290 -10.546 10.370 1.00 93.44 228 GLY A CA 1
ATOM 1856 C C . GLY A 1 228 ? -5.417 -11.028 11.534 1.00 93.44 228 GLY A C 1
ATOM 1857 O O . GLY A 1 228 ? -4.203 -11.158 11.384 1.00 93.44 228 GLY A O 1
ATOM 1858 N N . LEU A 1 229 ? -6.017 -11.336 12.684 1.00 93.81 229 LEU A N 1
ATOM 1859 C CA . LEU A 1 229 ? -5.309 -11.863 13.851 1.00 93.81 229 LEU A CA 1
ATOM 1860 C C . LEU A 1 229 ? -4.715 -13.247 13.560 1.00 93.81 229 LEU A C 1
ATOM 1862 O O . LEU A 1 229 ? -3.548 -13.493 13.864 1.00 93.81 229 LEU A O 1
ATOM 1866 N N . GLN A 1 230 ? -5.486 -14.122 12.913 1.00 92.44 230 GLN A N 1
ATOM 1867 C CA . GLN A 1 230 ? -5.018 -15.434 12.473 1.00 92.44 230 GLN A CA 1
ATOM 1868 C C . GLN A 1 230 ? -3.843 -15.302 11.492 1.00 92.44 230 GLN A C 1
ATOM 1870 O O . GLN A 1 230 ? -2.799 -15.924 11.681 1.00 92.44 230 GLN A O 1
ATOM 1875 N N . ALA A 1 231 ? -3.956 -14.398 10.518 1.00 90.38 231 ALA A N 1
ATOM 1876 C CA . ALA A 1 231 ? -2.885 -14.101 9.570 1.00 90.38 231 ALA A CA 1
ATOM 1877 C C . ALA A 1 231 ? -1.587 -13.614 10.252 1.00 90.38 231 ALA A C 1
ATOM 1879 O O . ALA A 1 231 ? -0.482 -13.939 9.800 1.00 90.38 231 ALA A O 1
ATOM 1880 N N . MET A 1 232 ? -1.702 -12.852 11.347 1.00 91.31 232 MET A N 1
ATOM 1881 C CA . MET A 1 232 ? -0.557 -12.433 12.164 1.00 91.31 232 MET A CA 1
ATOM 1882 C C . MET A 1 232 ? 0.066 -13.602 12.936 1.00 91.31 232 MET A C 1
ATOM 1884 O O . MET A 1 232 ? 1.293 -13.697 12.991 1.00 91.31 232 MET A O 1
ATOM 1888 N N . TYR A 1 233 ? -0.747 -14.502 13.497 1.00 90.62 233 TYR A N 1
ATOM 1889 C CA . TYR A 1 233 ? -0.260 -15.723 14.144 1.00 90.62 233 TYR A CA 1
ATOM 1890 C C . TYR A 1 233 ? 0.529 -16.606 13.177 1.00 90.62 233 TYR A C 1
ATOM 1892 O O . TYR A 1 233 ? 1.628 -17.054 13.506 1.00 90.62 233 TYR A O 1
ATOM 1900 N N . ASP A 1 234 ? -0.005 -16.828 11.979 1.00 88.81 234 ASP A N 1
ATOM 1901 C CA . ASP A 1 234 ? 0.639 -17.674 10.976 1.00 88.81 234 ASP A CA 1
ATOM 1902 C C . ASP A 1 234 ? 1.958 -17.062 10.492 1.00 88.81 234 ASP A C 1
ATOM 1904 O O . ASP A 1 234 ? 2.973 -17.757 10.408 1.00 88.81 234 ASP A O 1
ATOM 1908 N N . ALA A 1 235 ? 1.990 -15.741 10.295 1.00 87.00 235 ALA A N 1
ATOM 1909 C CA . ALA A 1 235 ? 3.223 -15.036 9.968 1.00 87.00 235 ALA A CA 1
ATOM 1910 C C . ALA A 1 235 ? 4.257 -15.111 11.106 1.00 87.00 235 ALA A C 1
ATOM 1912 O O . ALA A 1 235 ? 5.427 -15.362 10.836 1.00 87.00 235 ALA A O 1
ATOM 1913 N N . SER A 1 236 ? 3.857 -14.965 12.375 1.00 86.75 236 SER A N 1
ATOM 1914 C CA . SER A 1 236 ? 4.760 -15.082 13.540 1.00 86.75 236 SER A CA 1
ATOM 1915 C C . SER A 1 236 ? 5.297 -16.506 13.750 1.00 86.75 236 SER A C 1
ATOM 1917 O O . SER A 1 236 ? 6.366 -16.695 14.319 1.00 86.75 236 SER A O 1
ATOM 1919 N N . ARG A 1 237 ? 4.601 -17.538 13.258 1.00 85.75 237 ARG A N 1
ATOM 1920 C CA . ARG A 1 237 ? 5.138 -18.911 13.235 1.00 85.75 237 ARG A CA 1
ATOM 1921 C C . ARG A 1 237 ? 6.178 -19.108 12.137 1.00 85.75 237 ARG A C 1
ATOM 1923 O O . ARG A 1 237 ? 7.140 -19.844 12.335 1.00 85.75 237 ARG A O 1
ATOM 1930 N N . LYS A 1 238 ? 5.963 -18.481 10.977 1.00 82.94 238 LYS A N 1
ATOM 1931 C CA . LYS A 1 238 ? 6.848 -18.577 9.806 1.00 82.94 238 LYS A CA 1
ATOM 1932 C C . LYS A 1 238 ? 8.052 -17.626 9.885 1.00 82.94 238 LYS A C 1
ATOM 1934 O O . LYS A 1 238 ? 9.063 -17.868 9.233 1.00 82.94 238 LYS A O 1
ATOM 1939 N N . SER A 1 239 ? 7.961 -16.556 10.670 1.00 74.44 239 SER A N 1
ATOM 1940 C CA . SER A 1 239 ? 8.972 -15.501 10.786 1.00 74.44 239 SER A CA 1
ATOM 1941 C C . SER A 1 239 ? 9.299 -15.209 12.253 1.00 74.44 239 SER A C 1
ATOM 1943 O O . SER A 1 239 ? 8.434 -15.301 13.111 1.00 74.44 239 SER A O 1
ATOM 1945 N N . ASN A 1 240 ? 10.527 -14.784 12.566 1.00 71.12 240 ASN A N 1
ATOM 1946 C CA . ASN A 1 240 ? 10.926 -14.404 13.935 1.00 71.12 240 ASN A CA 1
ATOM 1947 C C . ASN A 1 240 ? 10.334 -13.046 14.392 1.00 71.12 240 ASN A C 1
ATOM 1949 O O . ASN A 1 240 ? 10.975 -12.303 15.136 1.00 71.12 240 ASN A O 1
ATOM 1953 N N . ILE A 1 241 ? 9.146 -12.673 13.907 1.00 70.25 241 ILE A N 1
ATOM 1954 C CA . ILE A 1 241 ? 8.481 -11.415 14.251 1.00 70.25 241 ILE A CA 1
ATOM 1955 C C . ILE A 1 241 ? 7.778 -11.566 15.605 1.00 70.25 241 ILE A C 1
ATOM 1957 O O . ILE A 1 241 ? 7.027 -12.513 15.843 1.00 70.25 241 ILE A O 1
ATOM 1961 N N . ASP A 1 242 ? 8.033 -10.598 16.486 1.00 73.69 242 ASP A N 1
ATOM 1962 C CA . ASP A 1 242 ? 7.540 -10.554 17.863 1.00 73.69 242 ASP A CA 1
ATOM 1963 C C . ASP A 1 242 ? 5.994 -10.516 17.936 1.00 73.69 242 ASP A C 1
ATOM 1965 O O . ASP A 1 242 ? 5.372 -9.640 17.321 1.00 73.69 242 ASP A O 1
ATOM 1969 N N . PRO A 1 243 ? 5.354 -11.404 18.724 1.00 76.19 243 PRO A N 1
ATOM 1970 C CA . PRO A 1 243 ? 3.900 -11.485 18.843 1.00 76.19 243 PRO A CA 1
ATOM 1971 C C . PRO A 1 243 ? 3.261 -10.345 19.656 1.00 76.19 243 PRO A C 1
ATOM 1973 O O . PRO A 1 243 ? 2.043 -10.343 19.831 1.00 76.19 243 PRO A O 1
ATOM 1976 N N . ARG A 1 244 ? 4.013 -9.351 20.154 1.00 83.44 244 ARG A N 1
ATOM 1977 C CA . ARG A 1 244 ? 3.456 -8.221 20.932 1.00 83.44 244 ARG A CA 1
ATOM 1978 C C . ARG A 1 244 ? 2.250 -7.541 20.272 1.00 83.44 244 ARG A C 1
ATOM 1980 O O . ARG A 1 244 ? 1.302 -7.185 20.970 1.00 83.44 244 ARG A O 1
ATOM 1987 N N . GLY A 1 245 ? 2.255 -7.397 18.945 1.00 85.94 245 GLY A N 1
ATOM 1988 C CA . GLY A 1 245 ? 1.131 -6.815 18.201 1.00 85.94 245 GLY A CA 1
ATOM 1989 C C . GLY A 1 245 ? -0.162 -7.635 18.298 1.00 85.94 245 GLY A C 1
ATOM 1990 O O . GLY A 1 245 ? -1.244 -7.061 18.371 1.00 85.94 245 GLY A O 1
ATOM 1991 N N . ILE A 1 246 ? -0.056 -8.964 18.373 1.00 91.19 246 ILE A N 1
ATOM 1992 C CA . ILE A 1 246 ? -1.198 -9.880 18.509 1.00 91.19 246 ILE A CA 1
ATOM 1993 C C . ILE A 1 246 ? -1.906 -9.620 19.840 1.00 91.19 246 ILE A C 1
ATOM 1995 O O . ILE A 1 246 ? -3.115 -9.391 19.864 1.00 91.19 246 ILE A O 1
ATOM 1999 N N . ARG A 1 247 ? -1.138 -9.541 20.936 1.00 92.56 247 ARG A N 1
ATOM 2000 C CA . ARG A 1 247 ? -1.700 -9.308 22.273 1.00 92.56 247 ARG A CA 1
ATOM 2001 C C . ARG A 1 247 ? -2.441 -7.975 22.374 1.00 92.56 247 ARG A C 1
ATOM 2003 O O . ARG A 1 247 ? -3.452 -7.887 23.062 1.00 92.56 247 ARG A O 1
ATOM 2010 N N . ILE A 1 248 ? -1.956 -6.938 21.691 1.00 94.12 248 ILE A N 1
ATOM 2011 C CA . ILE A 1 248 ? -2.633 -5.634 21.655 1.00 94.12 248 ILE A CA 1
ATOM 2012 C C . ILE A 1 248 ? -4.016 -5.764 21.005 1.00 94.12 248 ILE A C 1
ATOM 2014 O O . ILE A 1 248 ? -4.991 -5.248 21.544 1.00 94.12 248 ILE A O 1
ATOM 2018 N N . VAL A 1 249 ? -4.116 -6.459 19.869 1.00 94.88 249 VAL A N 1
ATOM 2019 C CA . VAL A 1 249 ? -5.391 -6.632 19.154 1.00 94.88 249 VAL A CA 1
ATOM 2020 C C . VAL A 1 249 ? -6.381 -7.457 19.980 1.00 94.88 249 VAL A C 1
ATOM 2022 O O . VAL A 1 249 ? -7.555 -7.099 20.041 1.00 94.88 249 VAL A O 1
ATOM 2025 N N . GLU A 1 250 ? -5.913 -8.505 20.661 1.00 95.00 250 GLU A N 1
ATOM 2026 C CA . GLU A 1 250 ? -6.728 -9.312 21.582 1.00 95.00 250 GLU A CA 1
ATOM 2027 C C . GLU A 1 250 ? -7.336 -8.472 22.700 1.00 95.00 250 GLU A C 1
ATOM 2029 O O . GLU A 1 250 ? -8.548 -8.489 22.888 1.00 95.00 250 GLU A O 1
ATOM 2034 N N . VAL A 1 251 ? -6.511 -7.684 23.394 1.00 96.00 251 VAL A N 1
ATOM 2035 C CA . VAL A 1 251 ? -6.975 -6.823 24.491 1.00 96.00 251 VAL A CA 1
ATOM 2036 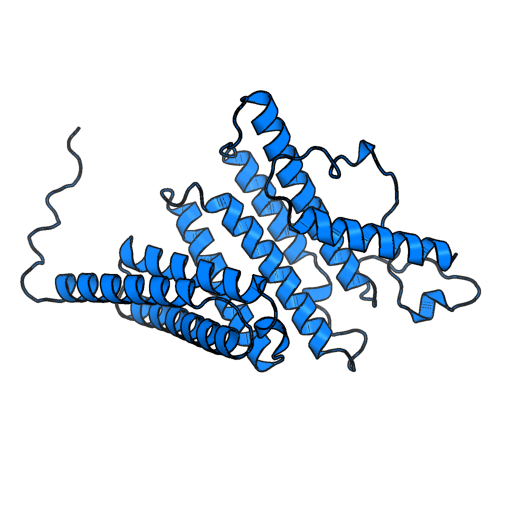C C . VAL A 1 251 ? -8.001 -5.803 23.990 1.00 96.00 251 VAL A C 1
ATOM 2038 O O . VAL A 1 251 ? -8.996 -5.546 24.660 1.00 96.00 251 VAL A O 1
ATOM 2041 N N . LEU A 1 252 ? -7.810 -5.250 22.788 1.00 95.81 252 LEU A N 1
ATOM 2042 C CA . LEU A 1 252 ? -8.791 -4.345 22.185 1.00 95.81 252 LEU A CA 1
ATOM 2043 C C . LEU A 1 252 ? -10.119 -5.049 21.856 1.00 95.81 252 LEU A C 1
ATOM 2045 O O . LEU A 1 252 ? -11.177 -4.442 22.007 1.00 95.81 252 LEU A O 1
ATOM 2049 N N . LEU A 1 253 ? -10.084 -6.311 21.417 1.00 95.56 253 LEU A N 1
ATOM 2050 C CA . LEU A 1 253 ? -11.288 -7.111 21.163 1.00 95.56 253 LEU A CA 1
ATOM 2051 C C . LEU A 1 253 ? -12.008 -7.535 22.449 1.00 95.56 253 LEU A C 1
ATOM 2053 O O . LEU A 1 253 ? -13.238 -7.635 22.434 1.00 95.56 253 LEU A O 1
ATOM 2057 N N . GLU A 1 254 ? -11.260 -7.814 23.520 1.00 95.75 254 GLU A N 1
ATOM 2058 C CA . GLU A 1 254 ? -11.781 -8.096 24.864 1.00 95.75 254 GLU A CA 1
ATOM 2059 C C . GLU A 1 254 ? -12.522 -6.865 25.412 1.00 95.75 254 GLU A C 1
ATOM 2061 O O . GLU A 1 254 ? -13.671 -6.975 25.840 1.00 95.75 254 GLU A O 1
ATOM 2066 N N . GLU A 1 255 ? -11.906 -5.684 25.315 1.00 95.19 255 GLU A N 1
ATOM 2067 C CA . GLU A 1 255 ? -12.512 -4.413 25.725 1.00 95.19 255 GLU A CA 1
ATOM 2068 C C . GLU A 1 255 ? -13.766 -4.086 24.900 1.00 95.19 255 GLU A C 1
ATOM 2070 O O . GLU A 1 255 ? -14.805 -3.719 25.449 1.00 95.19 255 GLU A O 1
ATOM 2075 N N . GLU A 1 256 ? -13.713 -4.276 23.578 1.00 95.00 256 GLU A N 1
ATOM 2076 C CA . GLU A 1 256 ? -14.873 -4.066 22.703 1.00 95.00 256 GLU A CA 1
ATOM 2077 C C . GLU A 1 256 ? -16.038 -4.989 23.069 1.00 95.00 256 GLU A C 1
ATOM 2079 O O . GLU A 1 256 ? -17.191 -4.555 23.101 1.00 95.00 256 GLU A O 1
ATOM 2084 N N . GLN A 1 257 ? -15.747 -6.250 23.398 1.00 94.00 257 GLN A N 1
ATOM 2085 C CA . GLN A 1 257 ? -16.761 -7.206 23.825 1.00 94.00 257 GLN A CA 1
ATOM 2086 C C . GLN A 1 257 ? -17.381 -6.801 25.169 1.00 94.00 257 GLN A C 1
ATOM 2088 O O . GLN A 1 257 ? -18.605 -6.816 25.296 1.00 94.00 257 GLN A O 1
ATOM 2093 N N . ALA A 1 258 ? -16.568 -6.368 26.137 1.00 93.06 258 ALA A N 1
ATOM 2094 C CA . ALA A 1 258 ? -17.057 -5.893 27.430 1.00 93.06 258 ALA A CA 1
ATOM 2095 C C . ALA A 1 258 ? -17.998 -4.683 27.282 1.00 93.06 258 ALA A C 1
ATOM 2097 O O . ALA A 1 258 ? -19.065 -4.644 27.900 1.00 93.06 258 ALA A O 1
ATOM 2098 N N . GLN A 1 259 ? -17.654 -3.721 26.419 1.00 91.19 259 GLN A N 1
ATOM 2099 C CA . GLN A 1 259 ? -18.519 -2.574 26.122 1.00 91.19 259 GLN A CA 1
ATOM 2100 C C . GLN A 1 259 ? -19.826 -2.996 25.445 1.00 91.19 259 GLN A C 1
ATOM 2102 O O . GLN A 1 259 ? -20.898 -2.505 25.806 1.00 91.19 259 GLN A O 1
ATOM 2107 N N . TRP A 1 260 ? -19.761 -3.934 24.500 1.00 90.69 260 TRP A N 1
ATOM 2108 C CA . TRP A 1 260 ? -20.949 -4.457 23.833 1.00 90.69 260 TRP A CA 1
ATOM 2109 C C . TRP A 1 260 ? -21.910 -5.151 24.805 1.00 90.69 260 TRP A C 1
ATOM 2111 O O . TRP A 1 260 ? -23.124 -4.944 24.727 1.00 90.69 260 TRP A O 1
ATOM 2121 N N . ASP A 1 261 ? -21.383 -5.937 25.742 1.00 90.88 261 ASP A N 1
ATOM 2122 C CA . ASP A 1 261 ? -22.185 -6.647 26.739 1.00 90.88 261 ASP A CA 1
ATOM 2123 C C . ASP A 1 261 ? -22.864 -5.676 27.714 1.00 90.88 261 ASP A C 1
ATOM 2125 O O . ASP A 1 261 ? -24.033 -5.864 28.054 1.00 90.88 261 ASP A O 1
ATOM 2129 N N . LEU A 1 262 ? -22.192 -4.585 28.097 1.00 88.75 262 LEU A N 1
ATOM 2130 C CA . LEU A 1 262 ? -22.786 -3.517 28.912 1.00 88.75 262 LEU A CA 1
ATOM 2131 C C . LEU A 1 262 ? -23.949 -2.806 28.205 1.00 88.75 262 LEU A C 1
ATOM 2133 O O . LEU A 1 262 ? -24.937 -2.453 28.854 1.00 88.75 262 LEU A O 1
ATOM 2137 N N . ILE A 1 263 ? -23.837 -2.597 26.891 1.00 82.88 263 ILE A N 1
ATOM 2138 C CA . ILE A 1 263 ? -24.880 -1.969 26.064 1.00 82.88 263 ILE A CA 1
ATOM 2139 C C . ILE A 1 263 ? -26.043 -2.942 25.814 1.00 82.88 263 ILE A C 1
ATOM 2141 O O . ILE A 1 263 ? -27.200 -2.528 25.767 1.00 82.88 263 ILE A O 1
ATOM 2145 N N . SER A 1 264 ? -25.745 -4.236 25.673 1.00 75.94 264 SER A N 1
ATOM 2146 C CA . SER A 1 264 ? -26.721 -5.282 25.343 1.00 75.94 264 SER A CA 1
ATOM 2147 C C . SER A 1 264 ? -27.537 -5.771 26.547 1.00 75.94 264 SER A C 1
ATOM 2149 O O . SER A 1 264 ? -28.524 -6.485 26.363 1.00 75.94 264 SER A O 1
ATOM 2151 N N . GLN A 1 265 ? -27.165 -5.401 27.778 1.00 71.69 265 GLN A N 1
ATOM 2152 C CA . GLN A 1 265 ? -27.939 -5.750 28.968 1.00 71.69 265 GLN A CA 1
ATOM 2153 C C . GLN A 1 265 ? -29.268 -4.967 29.034 1.00 71.69 265 GLN A C 1
ATOM 2155 O O . GLN A 1 265 ? -29.270 -3.731 28.978 1.00 71.69 265 GLN A O 1
ATOM 2160 N N . PRO A 1 266 ? -30.415 -5.653 29.219 1.00 49.38 266 PRO A N 1
ATOM 2161 C CA . PRO A 1 266 ? -31.721 -5.017 29.359 1.00 49.38 266 PRO A CA 1
ATOM 2162 C C . PRO A 1 266 ? -31.828 -4.331 30.732 1.00 49.38 266 PRO A C 1
ATOM 2164 O O . PRO A 1 266 ? -32.338 -4.898 31.692 1.00 49.38 266 PRO A O 1
ATOM 2167 N N . GLY A 1 267 ? -31.299 -3.110 30.840 1.00 54.88 267 GLY A N 1
ATOM 2168 C CA . GLY A 1 267 ? -31.350 -2.316 32.075 1.00 54.88 267 GLY A CA 1
ATOM 2169 C C . GLY A 1 267 ? -30.621 -0.967 32.044 1.00 54.88 267 GLY A C 1
ATOM 2170 O O . GLY A 1 267 ? -30.977 -0.080 32.812 1.00 54.88 267 GLY A O 1
ATOM 2171 N N . ASN A 1 268 ? -29.662 -0.757 31.132 1.00 48.03 268 ASN A N 1
ATOM 2172 C CA . ASN A 1 268 ? -28.812 0.450 31.117 1.00 48.03 268 ASN A CA 1
ATOM 2173 C C . ASN A 1 268 ? -29.198 1.530 30.084 1.00 48.03 268 ASN A C 1
ATOM 2175 O O . ASN A 1 268 ? -28.538 2.566 29.988 1.00 48.03 268 ASN A O 1
ATOM 2179 N N . GLY A 1 269 ? -30.300 1.350 29.348 1.00 42.66 269 GLY A N 1
ATOM 2180 C CA . GLY A 1 269 ? -30.744 2.262 28.282 1.00 42.66 269 GLY A CA 1
ATOM 2181 C C . GLY A 1 269 ? -31.179 3.673 28.716 1.00 42.66 269 GLY A C 1
ATOM 2182 O O . GLY A 1 269 ? -31.567 4.462 27.862 1.00 42.66 269 GLY A O 1
ATOM 2183 N N . GLN A 1 270 ? -31.123 4.020 30.008 1.00 40.53 270 GLN A N 1
ATOM 2184 C CA . GLN A 1 270 ? -31.538 5.339 30.514 1.00 40.53 270 GLN A CA 1
ATOM 2185 C C . GLN A 1 270 ? -30.392 6.254 30.979 1.00 40.53 270 GLN A C 1
ATOM 2187 O O . GLN A 1 270 ? -30.661 7.402 31.324 1.00 40.53 270 GLN A O 1
ATOM 2192 N N . HIS A 1 271 ? -29.124 5.821 30.980 1.00 40.84 271 HIS A N 1
ATOM 2193 C CA . HIS A 1 271 ? -28.054 6.613 31.618 1.00 40.84 271 HIS A CA 1
ATOM 2194 C C . HIS A 1 271 ? -27.092 7.368 30.686 1.00 40.84 271 HIS A C 1
ATOM 2196 O O . HIS A 1 271 ? -26.241 8.107 31.176 1.00 40.84 271 HIS A O 1
ATOM 2202 N N . LEU A 1 272 ? -27.238 7.268 29.358 1.00 44.03 272 LEU A N 1
ATOM 2203 C CA . LEU A 1 272 ? -26.290 7.892 28.415 1.00 44.03 272 LEU A CA 1
ATOM 2204 C C . LEU A 1 272 ? -26.870 8.982 27.493 1.00 44.03 272 LEU A C 1
ATOM 2206 O O . LEU A 1 272 ? -26.115 9.582 26.736 1.00 44.03 272 LEU A O 1
ATOM 2210 N N . GLN A 1 273 ? -28.153 9.349 27.610 1.00 34.53 273 GLN A N 1
ATOM 2211 C CA . GLN A 1 273 ? -28.704 10.526 26.901 1.00 34.53 273 GLN A CA 1
ATOM 2212 C C . GLN A 1 273 ? -28.438 11.879 27.602 1.00 34.53 273 GLN A C 1
ATOM 2214 O O . GLN A 1 273 ? -28.841 12.919 27.094 1.00 34.53 273 GLN A O 1
ATOM 2219 N N . GLY A 1 274 ? -27.738 11.904 28.744 1.00 33.56 274 GLY A N 1
ATOM 2220 C CA . GLY A 1 274 ? -27.623 13.099 29.597 1.00 33.56 274 GLY A CA 1
ATOM 2221 C C . GLY A 1 274 ? -26.306 13.885 29.562 1.00 33.56 274 GLY A C 1
ATOM 2222 O O . GLY A 1 274 ? -26.154 14.801 30.363 1.00 33.56 274 GLY A O 1
ATOM 2223 N N . LYS A 1 275 ? -25.329 13.558 28.705 1.00 36.72 275 LYS A N 1
ATOM 2224 C CA . LYS A 1 275 ? -24.052 14.305 28.641 1.00 36.72 275 LYS A CA 1
ATOM 2225 C C . LYS A 1 275 ? -23.715 14.775 27.226 1.00 36.72 275 LYS A C 1
ATOM 2227 O O . LYS A 1 275 ? -22.647 14.496 26.695 1.00 36.72 275 LYS A O 1
ATOM 2232 N N . GLY A 1 276 ? -24.646 15.517 26.633 1.00 32.66 276 GLY A N 1
ATOM 2233 C CA . GLY A 1 276 ? -24.387 16.408 25.506 1.00 32.66 276 GLY A CA 1
ATOM 2234 C C . GLY A 1 276 ? -24.272 17.851 25.997 1.00 32.66 276 GLY A C 1
ATOM 2235 O O . GLY A 1 276 ? -25.285 18.481 26.263 1.00 32.66 276 GLY A O 1
ATOM 2236 N N . LEU A 1 277 ? -23.029 18.311 26.153 1.00 36.53 277 LEU A N 1
ATOM 2237 C CA . LEU A 1 277 ? -22.540 19.684 25.955 1.00 36.53 277 LEU A CA 1
ATOM 2238 C C . LEU A 1 277 ? -23.528 20.836 26.233 1.00 36.53 277 LEU A C 1
ATOM 2240 O O . LEU A 1 277 ? -24.245 21.297 25.347 1.00 36.53 277 LEU A O 1
ATOM 2244 N N . SER A 1 278 ? -23.442 21.385 27.442 1.00 32.91 278 SER A N 1
ATOM 2245 C CA . SER A 1 278 ? -23.729 22.794 27.700 1.00 32.91 278 SER A CA 1
ATOM 2246 C C . SER A 1 278 ? -22.415 23.517 27.996 1.00 32.91 278 SER A C 1
ATOM 2248 O O . SER A 1 278 ? -21.764 23.188 28.993 1.00 32.91 278 SER A O 1
ATOM 2250 N N . SER A 1 279 ? -22.141 24.551 27.194 1.00 36.34 279 SER A N 1
ATOM 2251 C CA . SER A 1 279 ? -21.023 25.524 27.217 1.00 36.34 279 SER A CA 1
ATOM 2252 C C . SER A 1 279 ? -19.829 25.183 26.332 1.00 36.34 279 SER A C 1
ATOM 2254 O O . SER A 1 279 ? -19.135 24.186 26.620 1.00 36.34 279 SER A O 1
#